Protein AF-A0AAN0YT08-F1 (afdb_monomer_lite)

Secondary structure (DSSP, 8-state):
--HHHHHHHHHHHHHHHHHHHHHHHHHT-PPPTTSTTTSTTSTT---HHHHHHHHHHHHHHHHHHHTSTTTSHHHHHHHHHHHHHHHHHHHHHHHHHHHHHHHHHHH-HHHHHHHHHHHHHHHHHHHHHHHHHHHHHHHHHHHHHHHHHHHHHHHHHHHHHHHHHHHHHHHH-HHHHHHHHHHHHHHHHHHHHHHHHHHHHHHHHHHHHHHHTT-

Radius of gyration: 42.5 Å; chains: 1; bounding box: 101×53×95 Å

Sequence (215 aa):
MDSRDHINQSLYEILEEILEKAKRSRKLNPPSPEKSELEETKSNEKSLKTLLKAKENLNDLKQKLMENPKKNKKELERLQRIESKLEVSIRKAERREIARALTSLKKDPKRTVFRLVEAKDRLMILKTKLQENPRRYKAELQRMEKLEQRLNQKIENARLKTLRKAITYIEKNPKRYKEELQRFSELEARLKQELEEKRTQEKAKTKEKDLELIR

pLDDT: mean 78.29, std 14.08, range [35.69, 92.69]

Organism: Parageobacillus thermoglucosidasius (NCBI:txid1426)

Foldseek 3Di:
DDPVVVVVVVVVVVVVVVVVVVVVVCVVDPDDDDPPPPCPVPPPQDALVVLVVVLVVLVVVLVVCVVPCPVCVVVNVVSVVVNVVSVVSNVVNVVVVVVVLVVVCVVPVPVSVVVVVVVVVVVVVVVVVVVVVVVVVVVVVVVVVVVVVVVVVVVVVVVVVVVVVVVVVCVVPVPVVVVVVVVVVVVVVVVVVVVVVVVVVVVVVVVVVVVVVVD

Structure (mmCIF, N/CA/C/O backbone):
data_AF-A0AAN0YT08-F1
#
_entry.id   AF-A0AAN0YT08-F1
#
loop_
_atom_site.group_PDB
_atom_site.id
_atom_site.type_symbol
_atom_site.label_atom_id
_atom_site.label_alt_id
_atom_site.label_comp_id
_atom_site.label_asym_id
_atom_site.label_entity_id
_atom_site.label_seq_id
_atom_site.pdbx_PDB_ins_code
_atom_site.Cartn_x
_atom_site.Cartn_y
_atom_site.Cartn_z
_atom_site.occupancy
_atom_site.B_iso_or_equiv
_atom_site.auth_seq_id
_atom_site.auth_comp_id
_atom_site.auth_asym_id
_atom_site.auth_atom_id
_atom_site.pdbx_PDB_model_num
ATOM 1 N N . MET A 1 1 ? 10.068 39.317 11.488 1.00 49.97 1 MET A N 1
ATOM 2 C CA . MET A 1 1 ? 8.968 38.695 12.250 1.00 49.97 1 MET A CA 1
ATOM 3 C C . MET A 1 1 ? 9.250 37.213 12.310 1.00 49.97 1 MET A C 1
ATOM 5 O O . MET A 1 1 ? 9.415 36.608 11.257 1.00 49.97 1 MET A O 1
ATOM 9 N N . ASP A 1 2 ? 9.409 36.675 13.515 1.00 51.72 2 ASP A N 1
ATOM 10 C CA . ASP A 1 2 ? 9.922 35.323 13.727 1.00 51.72 2 ASP A CA 1
ATOM 11 C C . ASP A 1 2 ? 8.821 34.270 13.542 1.00 51.72 2 ASP A C 1
ATOM 13 O O . ASP A 1 2 ? 7.646 34.497 13.840 1.00 51.72 2 ASP A O 1
ATOM 17 N N . SER A 1 3 ? 9.197 33.066 13.103 1.00 54.59 3 SER A N 1
ATOM 18 C CA . SER A 1 3 ? 8.277 31.926 12.944 1.00 54.59 3 SER A CA 1
ATOM 19 C C . SER A 1 3 ? 7.571 31.532 14.251 1.00 54.59 3 SER A C 1
ATOM 21 O O . SER A 1 3 ? 6.524 30.891 14.222 1.00 54.59 3 SER A O 1
ATOM 23 N N . ARG A 1 4 ? 8.120 31.931 15.408 1.00 53.62 4 ARG A N 1
ATOM 24 C CA . ARG A 1 4 ? 7.481 31.782 16.726 1.00 53.62 4 ARG A CA 1
ATOM 25 C C . ARG A 1 4 ? 6.249 32.669 16.887 1.00 53.62 4 ARG A C 1
ATOM 27 O O . ARG A 1 4 ? 5.266 32.210 17.462 1.00 53.62 4 ARG A O 1
ATOM 34 N N . ASP A 1 5 ? 6.276 33.883 16.347 1.00 59.22 5 ASP A N 1
ATOM 35 C CA . ASP A 1 5 ? 5.152 34.818 16.446 1.00 59.22 5 ASP A CA 1
ATOM 36 C C . ASP A 1 5 ? 3.975 34.333 15.599 1.00 59.22 5 ASP A C 1
ATOM 38 O O . ASP A 1 5 ? 2.840 34.346 16.062 1.00 59.22 5 ASP A O 1
ATOM 42 N N . HIS A 1 6 ? 4.255 33.754 14.427 1.00 63.03 6 HIS A N 1
ATOM 43 C CA . HIS A 1 6 ? 3.238 33.156 13.555 1.00 63.03 6 HIS A CA 1
ATOM 44 C C . HIS A 1 6 ? 2.563 31.932 14.193 1.00 63.03 6 HIS A C 1
ATOM 46 O O . HIS A 1 6 ? 1.349 31.760 14.085 1.00 63.03 6 HIS A O 1
ATOM 52 N N . ILE A 1 7 ? 3.329 31.088 14.896 1.00 61.22 7 ILE A N 1
ATOM 53 C CA . ILE A 1 7 ? 2.781 29.931 15.622 1.00 61.22 7 ILE A CA 1
ATOM 54 C C . ILE A 1 7 ? 1.904 30.397 16.786 1.00 61.22 7 ILE A C 1
ATOM 56 O O . ILE A 1 7 ? 0.817 29.860 16.989 1.00 61.22 7 ILE A O 1
ATOM 60 N N . ASN A 1 8 ? 2.344 31.409 17.533 1.00 67.56 8 ASN A N 1
ATOM 61 C CA . ASN A 1 8 ? 1.562 31.954 18.637 1.00 67.56 8 ASN A CA 1
ATOM 62 C C . ASN A 1 8 ? 0.265 32.601 18.137 1.00 67.56 8 ASN A C 1
ATOM 64 O O . ASN A 1 8 ? -0.792 32.364 18.713 1.00 67.56 8 ASN A O 1
ATOM 68 N N . GLN A 1 9 ? 0.323 33.347 17.036 1.00 72.69 9 GLN A N 1
ATOM 69 C CA . GLN A 1 9 ? -0.835 34.012 16.442 1.00 72.69 9 GLN A CA 1
ATOM 70 C C . GLN A 1 9 ? -1.860 33.002 15.906 1.00 72.69 9 GLN A C 1
ATOM 72 O O . GLN A 1 9 ? -3.042 33.103 16.224 1.00 72.69 9 GLN A O 1
ATOM 77 N N . SER A 1 10 ? -1.398 31.936 15.244 1.00 68.12 10 SER A N 1
ATOM 78 C CA . SER A 1 10 ? -2.261 30.832 14.808 1.00 68.12 10 SER A CA 1
ATOM 79 C C . SER A 1 10 ? -2.920 30.091 15.984 1.00 68.12 10 SER A C 1
ATOM 81 O O . SER A 1 10 ? -4.081 29.693 15.902 1.00 68.12 10 SER A O 1
ATOM 83 N N . LEU A 1 11 ? -2.223 29.941 17.117 1.00 63.34 11 LEU A N 1
ATOM 84 C CA . LEU A 1 11 ? -2.807 29.351 18.327 1.00 63.34 11 LEU A CA 1
ATOM 85 C C . LEU A 1 11 ? -3.893 30.239 18.949 1.00 63.34 11 LEU A C 1
ATOM 87 O O . LEU A 1 11 ? -4.894 29.707 19.434 1.00 63.34 11 LEU A O 1
ATOM 91 N N . TYR A 1 12 ? -3.722 31.564 18.926 1.00 77.25 12 TYR A N 1
ATOM 92 C CA . TYR A 1 12 ? -4.735 32.499 19.420 1.00 77.25 12 TYR A CA 1
ATOM 93 C C . TYR A 1 12 ? -5.996 32.496 18.551 1.00 77.25 12 TYR A C 1
ATOM 95 O O . TYR A 1 12 ? -7.093 32.387 19.098 1.00 77.25 12 TYR A O 1
ATOM 103 N N . GLU A 1 13 ? -5.851 32.499 17.225 1.00 76.06 13 GLU A N 1
ATOM 104 C CA . GLU A 1 13 ? -6.980 32.423 16.285 1.00 76.06 13 GLU A CA 1
ATOM 105 C C . GLU A 1 13 ? -7.802 31.136 16.480 1.00 76.06 13 GLU A C 1
ATOM 107 O O . GLU A 1 13 ? -9.033 31.167 16.538 1.00 76.06 13 GLU A O 1
ATOM 112 N N . ILE A 1 14 ? -7.128 29.998 16.683 1.00 72.31 14 ILE A N 1
ATOM 113 C CA . ILE A 1 14 ? -7.787 28.712 16.957 1.00 72.31 14 ILE A CA 1
ATOM 114 C C . ILE A 1 14 ? -8.543 28.747 18.295 1.00 72.31 14 ILE A C 1
ATOM 116 O O . ILE A 1 14 ? -9.645 28.201 18.404 1.00 72.31 14 ILE A O 1
ATOM 120 N N . LEU A 1 15 ? -7.974 29.371 19.331 1.00 71.88 15 LEU A N 1
ATOM 121 C CA . LEU A 1 15 ? -8.622 29.491 20.640 1.00 71.88 15 LEU A CA 1
ATOM 122 C C . LEU A 1 15 ? -9.862 30.390 20.584 1.00 71.88 15 LEU A C 1
ATOM 124 O O . LEU A 1 15 ? -10.884 30.039 21.180 1.00 71.88 15 LEU A O 1
ATOM 128 N N . GLU A 1 16 ? -9.806 31.500 19.850 1.00 78.31 16 GLU A N 1
ATOM 129 C CA . GLU A 1 16 ? -10.958 32.380 19.640 1.00 78.31 16 GLU A CA 1
ATOM 130 C C . GLU A 1 16 ? -12.084 31.680 18.876 1.00 78.31 16 GLU A C 1
ATOM 132 O O . GLU A 1 16 ? -13.235 31.725 19.316 1.00 78.31 16 GLU A O 1
ATOM 137 N N . GLU A 1 17 ? -11.769 30.942 17.808 1.00 76.00 17 GLU A N 1
ATOM 138 C CA . GLU A 1 17 ? -12.775 30.210 17.031 1.00 76.00 17 GLU A CA 1
ATOM 139 C C . GLU A 1 17 ? -13.476 29.126 17.875 1.00 76.00 17 GLU A C 1
ATOM 141 O O . GLU A 1 17 ? -14.695 28.925 17.790 1.00 76.00 17 GLU A O 1
ATOM 146 N N . ILE A 1 18 ? -12.723 28.442 18.744 1.00 70.88 18 ILE A N 1
ATOM 147 C CA . ILE A 1 18 ? -13.264 27.449 19.684 1.00 70.88 18 ILE A CA 1
ATOM 148 C C . ILE A 1 18 ? -14.175 28.120 20.723 1.00 70.88 18 ILE A C 1
ATOM 150 O O . ILE A 1 18 ? -15.259 27.604 21.021 1.00 70.88 18 ILE A O 1
ATOM 154 N N . LEU A 1 19 ? -13.768 29.272 21.261 1.00 71.31 19 LEU A N 1
ATOM 155 C CA . LEU A 1 19 ? -14.547 30.019 22.250 1.00 71.31 19 LEU A CA 1
ATOM 156 C C . LEU A 1 19 ? -15.829 30.608 21.649 1.00 71.31 19 LEU A C 1
ATOM 158 O O . LEU A 1 19 ? -16.883 30.551 22.288 1.00 71.31 19 LEU A O 1
ATOM 162 N N . GLU A 1 20 ? -15.788 31.120 20.419 1.00 73.00 20 GLU A N 1
ATOM 163 C CA . GLU A 1 20 ? -16.979 31.595 19.712 1.00 73.00 20 GLU A CA 1
ATOM 164 C C . GLU A 1 20 ? -17.971 30.465 19.430 1.00 73.00 20 GLU A C 1
ATOM 166 O O . GLU A 1 20 ? -19.169 30.616 19.693 1.00 73.00 20 GLU A O 1
ATOM 171 N N . LYS A 1 21 ? -17.491 29.306 18.957 1.00 73.50 21 LYS A N 1
ATOM 172 C CA . LYS A 1 21 ? -18.340 28.123 18.733 1.00 73.50 21 LYS A CA 1
ATOM 173 C C . LYS A 1 21 ? -19.013 27.655 20.026 1.00 73.50 21 LYS A C 1
ATOM 175 O O . LYS A 1 21 ? -20.193 27.302 20.002 1.00 73.50 21 LYS A O 1
ATOM 180 N N . ALA A 1 22 ? -18.313 27.725 21.159 1.00 62.41 22 ALA A N 1
ATOM 181 C CA . ALA A 1 22 ? -18.865 27.399 22.475 1.00 62.41 22 ALA A CA 1
ATOM 182 C C . ALA A 1 22 ? -19.899 28.428 22.980 1.00 62.41 22 ALA A C 1
ATOM 184 O O . ALA A 1 22 ? -20.855 28.065 23.665 1.00 62.41 22 ALA A O 1
ATOM 185 N N . LYS A 1 23 ? -19.744 29.714 22.641 1.00 69.12 23 LYS A N 1
ATOM 186 C CA . LYS A 1 23 ? -20.731 30.757 22.976 1.00 69.12 23 LYS A CA 1
ATOM 187 C C . LYS A 1 23 ? -21.991 30.650 22.112 1.00 69.12 23 LYS A C 1
ATOM 189 O O . LYS A 1 23 ? -23.096 30.809 22.631 1.00 69.12 23 LYS A O 1
ATOM 194 N N . ARG A 1 24 ? -21.846 30.345 20.815 1.00 63.25 24 ARG A N 1
ATOM 195 C CA . ARG A 1 24 ? -22.978 30.155 19.886 1.00 63.25 24 ARG A CA 1
ATOM 196 C C . ARG A 1 24 ? -23.832 28.941 20.262 1.00 63.25 24 ARG A C 1
ATOM 198 O O . ARG A 1 24 ? -25.053 29.030 20.184 1.00 63.25 24 ARG A O 1
ATOM 205 N N . SER A 1 25 ? -23.225 27.855 20.749 1.00 58.09 25 SER A N 1
ATOM 206 C CA . SER A 1 25 ? -23.973 26.670 21.197 1.00 58.09 25 SER A CA 1
ATOM 207 C C . SER A 1 25 ? -24.785 26.906 22.478 1.00 58.09 25 SER A C 1
ATOM 209 O O . SER A 1 25 ? -25.879 26.364 22.601 1.00 58.09 25 SER A O 1
ATOM 211 N N . ARG A 1 26 ? -24.314 27.762 23.399 1.00 54.34 26 ARG A N 1
ATOM 212 C CA . ARG A 1 26 ? -25.057 28.124 24.625 1.00 54.34 26 ARG A CA 1
ATOM 213 C C . ARG A 1 26 ? -26.258 29.036 24.378 1.00 54.34 26 ARG A C 1
ATOM 215 O O . ARG A 1 26 ? -27.228 28.952 25.118 1.00 54.34 26 ARG A O 1
ATOM 222 N N . LYS A 1 27 ? -26.223 29.896 23.353 1.00 57.12 27 LYS A N 1
ATOM 223 C CA . LYS A 1 27 ? -27.352 30.795 23.038 1.00 57.12 27 LYS A CA 1
ATOM 224 C C . LYS A 1 27 ? -28.564 30.071 22.439 1.00 57.12 27 LYS A C 1
ATOM 226 O O . LYS A 1 27 ? -29.662 30.605 22.505 1.00 57.12 27 LYS A O 1
ATOM 231 N N . LEU A 1 28 ? -28.374 28.877 21.871 1.00 55.72 28 LEU A N 1
ATOM 232 C CA . LEU A 1 28 ? -29.433 28.109 21.203 1.00 55.72 28 LEU A CA 1
ATOM 233 C C . LEU A 1 28 ? -30.238 27.197 22.146 1.00 55.72 28 LEU A C 1
ATOM 235 O O . LEU A 1 28 ? -31.264 26.684 21.722 1.00 55.72 28 LEU A O 1
ATOM 239 N N . ASN A 1 29 ? -29.809 27.005 23.400 1.00 49.78 29 ASN A N 1
ATOM 240 C CA . ASN A 1 29 ? -30.535 26.216 24.403 1.00 49.78 29 ASN A CA 1
ATOM 241 C C . ASN A 1 29 ? -30.269 26.766 25.817 1.00 49.78 29 ASN A C 1
ATOM 243 O O . ASN A 1 29 ? -29.257 26.402 26.425 1.00 49.78 29 ASN A O 1
ATOM 247 N N . PRO A 1 30 ? -31.139 27.631 26.367 1.00 47.91 30 PRO A N 1
ATOM 248 C CA . PRO A 1 30 ? -31.047 27.999 27.773 1.00 47.91 30 PRO A CA 1
ATOM 249 C C . PRO A 1 30 ? -31.473 26.802 28.652 1.00 47.91 30 PRO A C 1
ATOM 251 O O . PRO A 1 30 ? -32.485 26.161 28.360 1.00 47.91 30 PRO A O 1
ATOM 254 N N . PRO A 1 31 ? -30.715 26.454 29.707 1.00 45.56 31 PRO A N 1
ATOM 255 C CA . PRO A 1 31 ? -31.034 25.314 30.563 1.00 45.56 31 PRO A CA 1
ATOM 256 C C . PRO A 1 31 ? -32.178 25.640 31.538 1.00 45.56 31 PRO A C 1
ATOM 258 O O . PRO A 1 31 ? -32.200 26.707 32.149 1.00 45.56 31 PRO A O 1
ATOM 261 N N . SER A 1 32 ? -33.121 24.704 31.697 1.00 41.12 32 SER A N 1
ATOM 262 C CA . SER A 1 32 ? -34.180 24.772 32.712 1.00 41.12 32 SER A CA 1
ATOM 263 C C . SER A 1 32 ? -33.640 24.429 34.112 1.00 41.12 32 SER A C 1
ATOM 265 O O . SER A 1 32 ? -32.759 23.570 34.203 1.00 41.12 32 SER A O 1
ATOM 267 N N . PRO A 1 33 ? -34.192 24.987 35.207 1.00 45.88 33 PRO A N 1
ATOM 268 C CA . PRO A 1 33 ? -33.490 25.050 36.496 1.00 45.88 33 PRO A CA 1
ATOM 269 C C . PRO A 1 33 ? -33.435 23.750 37.320 1.00 45.88 33 PRO A C 1
ATOM 271 O O . PRO A 1 33 ? -32.729 23.715 38.317 1.00 45.88 33 PRO A O 1
ATOM 274 N N . GLU A 1 34 ? -34.136 22.676 36.946 1.00 42.66 34 GLU A N 1
ATOM 275 C CA . GLU A 1 34 ? -34.379 21.546 37.872 1.00 42.66 34 GLU A CA 1
ATOM 276 C C . GLU A 1 34 ? -33.562 20.263 37.609 1.00 42.66 34 GLU A C 1
ATOM 278 O O . GLU A 1 34 ? -33.868 19.204 38.152 1.00 42.66 34 GLU A O 1
ATOM 283 N N . LYS A 1 35 ? -32.499 20.308 36.793 1.00 42.25 35 LYS A N 1
ATOM 284 C CA . LYS A 1 35 ? -31.638 19.127 36.524 1.00 42.25 35 LYS A CA 1
ATOM 285 C C . LYS A 1 35 ? -30.135 19.378 36.696 1.00 42.25 35 LYS A C 1
ATOM 287 O O . LYS A 1 35 ? -29.317 18.676 36.103 1.00 42.25 35 LYS A O 1
ATOM 292 N N . SER A 1 36 ? -29.753 20.380 37.479 1.00 43.59 36 SER A N 1
ATOM 293 C CA . SER A 1 36 ? -28.390 20.927 37.490 1.00 43.59 36 SER A CA 1
ATOM 294 C C . SER A 1 36 ? -27.331 20.102 38.232 1.00 43.59 36 SER A C 1
ATOM 296 O O . SER A 1 36 ? -26.162 20.242 37.902 1.00 43.59 36 SER A O 1
ATOM 298 N N . GLU A 1 37 ? -27.656 19.193 39.156 1.00 41.78 37 GLU A N 1
ATOM 299 C CA . GLU A 1 37 ? -26.588 18.615 40.005 1.00 41.78 37 GLU A CA 1
ATOM 300 C C . GLU A 1 37 ? -26.028 17.248 39.561 1.00 41.78 37 GLU A C 1
ATOM 302 O O . GLU A 1 37 ? -24.937 16.864 39.980 1.00 41.78 37 GLU A O 1
ATOM 307 N N . LEU A 1 38 ? -26.694 16.511 38.660 1.00 41.53 38 LEU A N 1
ATOM 308 C CA . LEU A 1 38 ? -26.260 15.152 38.263 1.00 41.53 38 LEU A CA 1
ATOM 309 C C . LEU A 1 38 ? -25.754 15.017 36.815 1.00 41.53 38 LEU A C 1
ATOM 311 O O . LEU A 1 38 ? -25.204 13.970 36.456 1.00 41.53 38 LEU A O 1
ATOM 315 N N . GLU A 1 39 ? -25.893 16.046 35.975 1.00 40.41 39 GLU A N 1
ATOM 316 C CA . GLU A 1 39 ? -25.459 15.990 34.567 1.00 40.41 39 GLU A CA 1
ATOM 317 C C . GLU A 1 39 ? -24.207 16.816 34.241 1.00 40.41 39 GLU A C 1
ATOM 319 O O . GLU A 1 39 ? -23.557 16.546 33.226 1.00 40.41 39 GLU A O 1
ATOM 324 N N . GLU A 1 40 ? -23.776 17.730 35.115 1.00 35.69 40 GLU A N 1
ATOM 325 C CA . GLU A 1 40 ? -22.619 18.600 34.844 1.00 35.69 40 GLU A CA 1
ATOM 326 C C . GLU A 1 40 ? -21.275 17.854 34.748 1.00 35.69 40 GLU A C 1
ATOM 328 O O . GLU A 1 40 ? -20.340 18.335 34.108 1.00 35.69 40 GLU A O 1
ATOM 333 N N . THR A 1 41 ? -21.169 16.627 35.269 1.00 40.78 41 THR A N 1
ATOM 334 C CA . THR A 1 41 ? -19.930 15.828 35.184 1.00 40.78 41 THR A CA 1
ATOM 335 C C . THR A 1 41 ? -19.772 15.026 33.886 1.00 40.78 41 THR A C 1
ATOM 337 O O . THR A 1 41 ? -18.682 14.524 33.611 1.00 40.78 41 THR A O 1
ATOM 340 N N . LYS A 1 42 ? -20.812 14.915 33.044 1.00 46.78 42 LYS A N 1
ATOM 341 C CA . LYS A 1 42 ? -20.772 14.089 31.815 1.00 46.78 42 LYS A CA 1
ATOM 342 C C . LYS A 1 42 ? -20.288 14.832 30.564 1.00 46.78 42 LYS A C 1
ATOM 344 O O . LYS A 1 42 ? -19.972 14.183 29.567 1.00 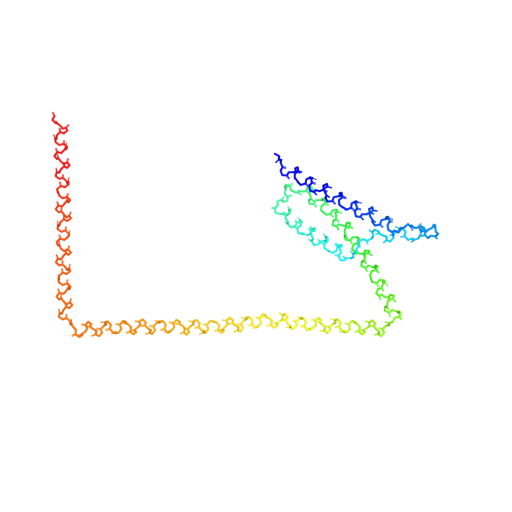46.78 42 LYS A O 1
ATOM 349 N N . SER A 1 43 ? -20.223 16.163 30.582 1.00 44.97 43 SER A N 1
ATOM 350 C CA . SER A 1 43 ? -20.022 16.970 29.366 1.00 44.97 43 SER A CA 1
ATOM 351 C C . SER A 1 43 ? -18.556 17.148 28.935 1.00 44.97 43 SER A C 1
ATOM 353 O O . SER A 1 43 ? -18.304 17.454 27.772 1.00 44.97 43 SER A O 1
ATOM 355 N N . ASN A 1 44 ? -17.582 16.892 29.818 1.00 54.50 44 ASN A N 1
ATOM 356 C CA . ASN A 1 44 ? -16.151 17.105 29.535 1.00 54.50 44 ASN A CA 1
ATOM 357 C C . ASN A 1 44 ? -15.343 15.820 29.281 1.00 54.50 44 ASN A C 1
ATOM 359 O O . ASN A 1 44 ? -14.119 15.861 29.119 1.00 54.50 44 ASN A O 1
ATOM 363 N N . GLU A 1 45 ? -15.989 14.657 29.232 1.00 64.81 45 GLU A N 1
ATOM 364 C CA . GLU A 1 45 ? -15.277 13.397 29.048 1.00 64.81 45 GLU A CA 1
ATOM 365 C C . GLU A 1 45 ? -15.021 13.121 27.556 1.00 64.81 45 GLU A C 1
ATOM 367 O O . GLU A 1 45 ? -15.915 12.725 26.809 1.00 64.81 45 GLU A O 1
ATOM 372 N N . LYS A 1 46 ? -13.768 13.304 27.115 1.00 76.31 46 LYS A N 1
ATOM 373 C CA . LYS A 1 46 ? -13.323 12.983 25.747 1.00 76.31 46 LYS A CA 1
ATOM 374 C C . LYS A 1 46 ? -13.679 11.530 25.372 1.00 76.31 46 LYS A C 1
ATOM 376 O O . LYS A 1 46 ? -13.514 10.614 26.179 1.00 76.31 46 LYS A O 1
ATOM 381 N N . SER A 1 47 ? -14.149 11.331 24.137 1.00 86.06 47 SER A N 1
ATOM 382 C CA . SER A 1 47 ? -14.435 10.008 23.556 1.00 86.06 47 SER A CA 1
ATOM 383 C C . SER A 1 47 ? -13.190 9.110 23.544 1.00 86.06 47 SER A C 1
ATOM 385 O O . SER A 1 47 ? -12.077 9.599 23.345 1.00 86.06 47 SER A O 1
ATOM 387 N N . LEU A 1 48 ? -13.362 7.787 23.675 1.00 87.12 48 LEU A N 1
ATOM 388 C CA . LEU A 1 48 ? -12.251 6.837 23.553 1.00 87.12 48 LEU A CA 1
ATOM 389 C C . LEU A 1 48 ? -11.502 7.016 22.224 1.00 87.12 48 LEU A C 1
ATOM 391 O O . LEU A 1 48 ? -10.275 7.039 22.206 1.00 87.12 48 LEU A O 1
ATOM 395 N N . LYS A 1 49 ? -12.227 7.266 21.125 1.00 87.62 49 LYS A N 1
ATOM 396 C CA . LYS A 1 49 ? -11.635 7.516 19.803 1.00 87.62 49 LYS A CA 1
ATOM 397 C C . LYS A 1 49 ? -10.695 8.725 19.798 1.00 87.62 49 LYS A C 1
ATOM 399 O O . LYS A 1 49 ? -9.635 8.675 19.180 1.00 87.62 49 LYS A O 1
ATOM 404 N N . THR A 1 50 ? -11.063 9.816 20.473 1.00 88.75 50 THR A N 1
ATOM 405 C CA . THR A 1 50 ? -10.218 11.020 20.517 1.00 88.75 50 THR A CA 1
ATOM 406 C C . THR A 1 50 ? -9.019 10.840 21.441 1.00 88.75 50 THR A C 1
ATOM 408 O O . THR A 1 50 ? -7.946 11.358 21.139 1.00 88.75 50 THR A O 1
ATOM 411 N N . LEU A 1 51 ? -9.163 10.068 22.522 1.00 91.00 51 LEU A N 1
ATOM 412 C CA . LEU A 1 51 ? -8.057 9.715 23.413 1.00 91.00 51 LEU A CA 1
ATOM 413 C C . LEU A 1 51 ? -7.045 8.772 22.742 1.00 91.00 51 LEU A C 1
ATOM 415 O O . LEU A 1 51 ? -5.844 8.984 22.885 1.00 91.00 51 LEU A O 1
ATOM 419 N N . LEU A 1 52 ? -7.508 7.784 21.968 1.00 90.25 52 LEU A N 1
ATOM 420 C CA . LEU A 1 52 ? -6.639 6.893 21.191 1.00 90.25 52 LEU A CA 1
ATOM 421 C C . LEU A 1 52 ? -5.862 7.663 20.119 1.00 90.25 52 LEU A C 1
ATOM 423 O O . LEU A 1 52 ? -4.645 7.535 20.045 1.00 90.25 52 LEU A O 1
ATOM 427 N N . LYS A 1 53 ? -6.527 8.563 19.383 1.00 92.00 53 LYS A N 1
ATOM 428 C CA . LYS A 1 53 ? -5.846 9.446 18.423 1.00 92.00 53 LYS A CA 1
ATOM 429 C C . LYS A 1 53 ? -4.815 10.358 19.099 1.00 92.00 53 LYS A C 1
ATOM 431 O O . LYS A 1 53 ? -3.734 10.588 18.572 1.00 92.00 53 LYS A O 1
ATOM 436 N N . ALA A 1 54 ? -5.123 10.877 20.290 1.00 90.19 54 ALA A N 1
ATOM 437 C CA . ALA A 1 54 ? -4.157 11.656 21.062 1.00 90.19 54 ALA A CA 1
ATOM 438 C C . ALA A 1 54 ? -2.941 10.813 21.491 1.00 90.19 54 ALA A C 1
ATOM 440 O O . ALA A 1 54 ? -1.836 11.348 21.559 1.00 90.19 54 ALA A O 1
ATOM 441 N N . LYS A 1 55 ? -3.126 9.510 21.748 1.00 91.00 55 LYS A N 1
ATOM 442 C CA . LYS A 1 55 ? -2.037 8.578 22.074 1.00 91.00 55 LYS A CA 1
ATOM 443 C C . LYS A 1 55 ? -1.143 8.319 20.864 1.00 91.00 55 LYS A C 1
ATOM 445 O O . LYS A 1 55 ? 0.072 8.328 21.021 1.00 91.00 55 LYS A O 1
ATOM 450 N N . GLU A 1 56 ? -1.727 8.153 19.680 1.00 91.62 56 GLU A N 1
ATOM 451 C CA . GLU A 1 56 ? -0.985 8.040 18.415 1.00 91.62 56 GLU A CA 1
ATOM 452 C C . GLU A 1 56 ? -0.122 9.286 18.176 1.00 91.62 56 GLU A C 1
ATOM 454 O O . GLU A 1 56 ? 1.097 9.176 18.082 1.00 91.62 56 GLU A O 1
ATOM 459 N N . ASN A 1 57 ? -0.721 10.482 18.233 1.00 92.31 57 ASN A N 1
ATOM 460 C CA . ASN A 1 57 ? 0.009 11.742 18.059 1.00 92.31 57 ASN A CA 1
ATOM 461 C C . ASN A 1 57 ? 1.140 11.924 19.090 1.00 92.31 57 ASN A C 1
ATOM 463 O O . ASN A 1 57 ? 2.204 12.458 18.774 1.00 92.31 57 ASN A O 1
ATOM 467 N N . LEU A 1 58 ? 0.911 11.514 20.344 1.00 92.06 58 LEU A N 1
ATOM 468 C CA . LEU A 1 58 ? 1.927 11.574 21.396 1.00 92.06 58 LEU A CA 1
ATOM 469 C C . LEU A 1 58 ? 3.086 10.608 21.114 1.00 92.06 58 LEU A C 1
ATOM 471 O O . LEU A 1 58 ? 4.235 10.946 21.392 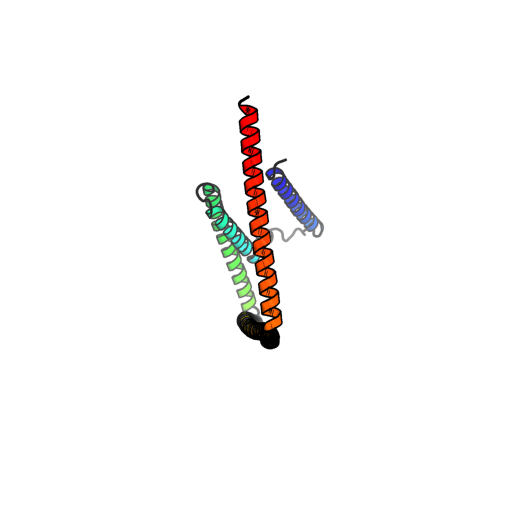1.00 92.06 58 LEU A O 1
ATOM 475 N N . ASN A 1 59 ? 2.800 9.442 20.532 1.00 91.44 59 ASN A N 1
ATOM 476 C CA . ASN A 1 59 ? 3.815 8.476 20.128 1.00 91.44 59 ASN A CA 1
ATOM 477 C C . ASN A 1 59 ? 4.671 9.009 18.968 1.00 91.44 59 ASN A C 1
ATOM 479 O O . ASN A 1 59 ? 5.895 8.913 19.025 1.00 91.44 59 ASN A O 1
ATOM 483 N N . ASP A 1 60 ? 4.057 9.664 17.980 1.00 91.50 60 ASP A N 1
ATOM 484 C CA . ASP A 1 60 ? 4.777 10.307 16.872 1.00 91.50 60 ASP A CA 1
ATOM 485 C C . ASP A 1 60 ? 5.703 11.429 17.371 1.00 91.50 60 ASP A C 1
ATOM 487 O O . ASP A 1 60 ? 6.856 11.545 16.952 1.00 91.50 60 ASP A O 1
ATOM 491 N N . LEU A 1 61 ? 5.224 12.252 18.312 1.00 90.12 61 LEU A N 1
ATOM 492 C CA . LEU A 1 61 ? 6.035 13.290 18.960 1.00 90.12 61 LEU A CA 1
ATOM 493 C C . LEU A 1 61 ? 7.196 12.688 19.756 1.00 90.12 61 LEU A C 1
ATOM 495 O O . LEU A 1 61 ? 8.315 13.194 19.696 1.00 90.12 61 LEU A O 1
ATOM 499 N N . LYS A 1 62 ? 6.949 11.590 20.474 1.00 90.38 62 LYS A N 1
ATOM 500 C CA . LYS A 1 62 ? 7.980 10.865 21.221 1.00 90.38 62 LYS A CA 1
ATOM 501 C C . LYS A 1 62 ? 9.063 10.330 20.285 1.00 90.38 62 LYS A C 1
ATOM 503 O O . LYS A 1 62 ? 10.238 10.510 20.586 1.00 90.38 62 LYS A O 1
ATOM 508 N N . GLN A 1 63 ? 8.692 9.750 19.141 1.00 90.38 63 GLN A N 1
ATOM 509 C CA . GLN A 1 63 ? 9.646 9.277 18.130 1.00 90.38 63 GLN A CA 1
ATOM 510 C C . GLN A 1 63 ? 10.533 10.412 17.602 1.00 90.38 63 GLN A C 1
ATOM 512 O O . GLN A 1 63 ? 11.752 10.269 17.603 1.00 90.38 63 GLN A O 1
ATOM 517 N N . LYS A 1 64 ? 9.949 11.569 17.264 1.00 90.75 64 LYS A N 1
ATOM 518 C CA . LYS A 1 64 ? 10.703 12.751 16.802 1.00 90.75 64 LYS A CA 1
ATOM 519 C C . LYS A 1 64 ? 11.667 13.290 17.860 1.00 90.75 64 LYS A C 1
ATOM 521 O O . LYS A 1 64 ? 12.809 13.622 17.565 1.00 90.75 64 LYS A O 1
ATOM 526 N N . LEU A 1 65 ? 11.236 13.376 19.120 1.00 87.19 65 LEU A N 1
ATOM 527 C CA . LEU A 1 65 ? 12.097 13.892 20.191 1.00 87.19 65 LEU A CA 1
ATOM 528 C C . LEU A 1 65 ? 13.228 12.926 20.570 1.00 87.19 65 LEU A C 1
ATOM 530 O O . LEU A 1 65 ? 14.277 13.382 21.034 1.00 87.19 65 LEU A O 1
ATOM 534 N N . MET A 1 66 ? 13.036 11.623 20.346 1.00 86.81 66 MET A N 1
ATOM 535 C CA . MET A 1 66 ? 14.046 10.581 20.557 1.00 86.81 66 MET A CA 1
ATOM 536 C C . MET A 1 66 ? 15.214 10.644 19.563 1.00 86.81 66 MET A C 1
ATOM 538 O O . MET A 1 66 ? 16.255 10.061 19.850 1.00 86.81 66 MET A O 1
ATOM 542 N N . GLU A 1 67 ? 15.100 11.385 18.456 1.00 89.38 67 GLU A N 1
ATOM 543 C CA . GLU A 1 67 ? 16.215 11.628 17.525 1.00 89.38 67 GLU A CA 1
ATOM 544 C C . GLU A 1 67 ? 17.358 12.419 18.186 1.00 89.38 67 GLU A C 1
ATOM 546 O O . GLU A 1 67 ? 18.526 12.224 17.861 1.00 89.38 67 GLU A O 1
ATOM 551 N N . ASN A 1 68 ? 17.042 13.290 19.156 1.00 85.31 68 ASN A N 1
ATOM 552 C CA . ASN A 1 68 ? 18.016 14.108 19.887 1.00 85.31 68 ASN A CA 1
ATOM 553 C C . ASN A 1 68 ? 17.730 14.129 21.404 1.00 85.31 68 ASN A C 1
ATOM 555 O O . ASN A 1 68 ? 17.373 15.168 21.977 1.00 85.31 68 ASN A O 1
ATOM 559 N N . PRO A 1 69 ? 17.949 13.007 22.112 1.00 81.88 69 PRO A N 1
ATOM 560 C CA . PRO A 1 69 ? 17.463 12.825 23.481 1.00 81.88 69 PRO A CA 1
ATOM 561 C C . PRO A 1 69 ? 18.172 13.729 24.500 1.00 81.88 69 PRO A C 1
ATOM 563 O O . PRO A 1 69 ? 17.573 14.144 25.491 1.00 81.88 69 PRO A O 1
ATOM 566 N N . LYS A 1 70 ? 19.439 14.094 24.249 1.00 82.00 70 LYS A N 1
ATOM 567 C CA . LYS A 1 70 ? 20.215 14.979 25.137 1.00 82.00 70 LYS A CA 1
ATOM 568 C C . LYS A 1 70 ? 19.684 16.417 25.150 1.00 82.00 70 LYS A C 1
ATOM 570 O O . LYS A 1 70 ? 19.677 17.042 26.205 1.00 82.00 70 LYS A O 1
ATOM 575 N N . LYS A 1 71 ? 19.221 16.929 24.002 1.00 85.19 71 LYS A N 1
ATOM 576 C CA . LYS A 1 71 ? 18.644 18.281 23.884 1.00 85.19 71 LYS A CA 1
ATOM 577 C C . LYS A 1 71 ? 17.197 18.320 24.387 1.00 85.19 71 LYS A C 1
ATOM 579 O O . LYS A 1 71 ? 16.806 19.275 25.050 1.00 85.19 71 LYS A O 1
ATOM 584 N N . ASN A 1 72 ? 16.452 17.235 24.180 1.00 87.38 72 ASN A N 1
ATOM 585 C CA . ASN A 1 72 ? 15.008 17.181 24.425 1.00 87.38 72 ASN A CA 1
ATOM 586 C C . ASN A 1 72 ? 14.624 16.516 25.761 1.00 87.38 72 ASN A C 1
ATOM 588 O O . ASN A 1 72 ? 13.462 16.176 25.976 1.00 87.38 72 ASN A O 1
ATOM 592 N N . LYS A 1 73 ? 15.568 16.333 26.698 1.00 90.19 73 LYS A N 1
ATOM 593 C CA . LYS A 1 73 ? 15.345 15.615 27.971 1.00 90.19 73 LYS A CA 1
ATOM 594 C C . LYS A 1 73 ? 14.122 16.121 28.754 1.00 90.19 73 LYS A C 1
ATOM 596 O O . LYS A 1 73 ? 13.282 15.327 29.170 1.00 90.19 73 LYS A O 1
ATOM 601 N N . LYS A 1 74 ? 13.984 17.444 28.912 1.00 89.50 74 LYS A N 1
ATOM 602 C CA . LYS A 1 74 ? 12.849 18.060 29.633 1.00 89.50 74 LYS A CA 1
ATOM 603 C C . LYS A 1 74 ? 11.508 17.825 28.929 1.00 89.50 74 LYS A C 1
ATOM 605 O O . LYS A 1 74 ? 10.475 17.725 29.585 1.00 89.50 74 LYS A O 1
ATOM 610 N N . GLU A 1 75 ? 11.510 17.765 27.602 1.00 87.19 75 GLU A N 1
ATOM 611 C CA . GLU A 1 75 ? 10.308 17.544 26.795 1.00 87.19 75 GLU A CA 1
ATOM 612 C C . GLU A 1 75 ? 9.891 16.073 26.829 1.00 87.19 75 GLU A C 1
ATOM 614 O O . GLU A 1 75 ? 8.709 15.787 26.997 1.00 87.19 75 GLU A O 1
ATOM 619 N N . LEU A 1 76 ? 10.854 15.146 26.804 1.00 89.38 76 LEU A N 1
ATOM 620 C CA . LEU A 1 76 ? 10.619 13.712 26.996 1.00 89.38 76 LEU A CA 1
ATOM 621 C C . LEU A 1 76 ? 10.031 13.408 28.385 1.00 89.38 76 LEU A C 1
ATOM 623 O O . LEU A 1 76 ? 9.048 12.674 28.487 1.00 89.38 76 LEU A O 1
ATOM 627 N N . GLU A 1 77 ? 10.551 14.030 29.449 1.00 90.12 77 GLU A N 1
ATOM 628 C CA . GLU A 1 77 ? 9.985 13.903 30.803 1.00 90.12 77 GLU A CA 1
ATOM 629 C C . GLU A 1 77 ? 8.548 14.451 30.886 1.00 90.12 77 GLU A C 1
ATOM 631 O O . GLU A 1 77 ? 7.678 13.861 31.533 1.00 90.12 77 GLU A O 1
ATOM 636 N N . ARG A 1 78 ? 8.263 15.574 30.209 1.00 90.81 78 ARG A N 1
ATOM 637 C CA . ARG A 1 78 ? 6.900 16.126 30.112 1.00 90.81 78 ARG A CA 1
ATOM 638 C C . ARG A 1 78 ? 5.973 15.196 29.333 1.00 90.81 78 ARG A C 1
ATOM 640 O O . ARG A 1 78 ? 4.856 14.961 29.794 1.00 90.81 78 ARG A O 1
ATOM 647 N N . LEU A 1 79 ? 6.427 14.641 28.208 1.00 90.06 79 LEU A N 1
ATOM 648 C CA . LEU A 1 79 ? 5.660 13.673 27.424 1.00 90.06 79 LEU A CA 1
ATOM 649 C C . LEU A 1 79 ? 5.310 12.440 28.251 1.00 90.06 79 LEU A C 1
ATOM 651 O O . LEU A 1 79 ? 4.154 12.037 28.239 1.00 90.06 79 LEU A O 1
ATOM 655 N N . GLN A 1 80 ? 6.243 11.905 29.038 1.00 89.94 80 GLN A N 1
ATOM 656 C CA . GLN A 1 80 ? 5.982 10.745 29.894 1.00 89.94 80 GLN A CA 1
ATOM 657 C C . GLN A 1 80 ? 4.892 11.025 30.948 1.00 89.94 80 GLN A C 1
ATOM 659 O O . GLN A 1 80 ? 4.043 10.175 31.223 1.00 89.94 80 GLN A O 1
ATOM 664 N N . ARG A 1 81 ? 4.855 12.239 31.516 1.00 91.44 81 ARG A N 1
ATOM 665 C CA . ARG A 1 81 ? 3.783 12.658 32.444 1.00 91.44 81 ARG A CA 1
ATOM 666 C C . ARG A 1 81 ? 2.430 12.825 31.750 1.00 91.44 81 ARG A C 1
ATOM 668 O O . ARG A 1 81 ? 1.391 12.609 32.370 1.00 91.44 81 ARG A O 1
ATOM 675 N N . ILE A 1 82 ? 2.424 13.264 30.493 1.00 90.88 82 ILE A N 1
ATOM 676 C CA . ILE A 1 82 ? 1.196 13.384 29.696 1.00 90.88 82 ILE A CA 1
ATOM 677 C C . ILE A 1 82 ? 0.708 11.992 29.279 1.00 90.88 82 ILE A C 1
ATOM 679 O O . ILE A 1 82 ? -0.487 11.726 29.375 1.00 90.88 82 ILE A O 1
ATOM 683 N N . GLU A 1 83 ? 1.621 11.098 28.897 1.00 90.88 83 GLU A N 1
ATOM 684 C CA . GLU A 1 83 ? 1.358 9.702 28.539 1.00 90.88 83 GLU A CA 1
ATOM 685 C C . GLU A 1 83 ? 0.653 8.972 29.688 1.00 90.88 83 GLU A C 1
ATOM 687 O O . GLU A 1 83 ? -0.428 8.423 29.486 1.00 90.88 83 GLU A O 1
ATOM 692 N N . SER A 1 84 ? 1.163 9.072 30.921 1.00 90.75 84 SER A N 1
ATOM 693 C CA . SER A 1 84 ? 0.531 8.428 32.083 1.00 90.75 84 SER A CA 1
ATOM 694 C C . SER A 1 84 ? -0.880 8.958 32.378 1.00 90.75 84 SER A C 1
ATOM 696 O O . SER A 1 84 ? -1.803 8.179 32.628 1.00 90.75 84 SER A O 1
ATOM 698 N N . LYS A 1 85 ? -1.102 10.278 32.288 1.00 92.00 85 LYS A N 1
ATOM 699 C CA . LYS A 1 85 ? -2.441 10.884 32.441 1.00 92.00 85 LYS A CA 1
ATOM 700 C C . LYS A 1 85 ? -3.398 10.461 31.325 1.00 92.00 85 LYS A C 1
ATOM 702 O O . LYS A 1 85 ? -4.589 10.230 31.573 1.00 92.00 85 LYS A O 1
ATOM 707 N N . LEU A 1 86 ? -2.890 10.368 30.099 1.00 91.12 86 LEU A N 1
ATOM 708 C CA . LEU A 1 86 ? -3.656 9.947 28.937 1.00 91.12 86 LEU A CA 1
ATOM 709 C C . LEU A 1 86 ? -4.067 8.477 29.059 1.00 91.12 86 LEU A C 1
ATOM 711 O O . LEU A 1 86 ? -5.231 8.162 28.834 1.00 91.12 86 LEU A O 1
ATOM 715 N N . GLU A 1 87 ? -3.171 7.598 29.504 1.00 91.31 87 GLU A N 1
ATOM 716 C CA . GLU A 1 87 ? -3.477 6.185 29.742 1.00 91.31 87 GLU A CA 1
ATOM 717 C C . GLU A 1 87 ? -4.556 5.984 30.804 1.00 91.31 87 GLU A C 1
ATOM 719 O O . GLU A 1 87 ? -5.479 5.195 30.602 1.00 91.31 87 GLU A O 1
ATOM 724 N N . VAL A 1 88 ? -4.497 6.723 31.915 1.00 92.69 88 VAL A N 1
ATOM 725 C CA . VAL A 1 88 ? -5.558 6.682 32.935 1.00 92.69 88 VAL A CA 1
ATOM 726 C C . VAL A 1 88 ? -6.900 7.112 32.336 1.00 92.69 88 VAL A C 1
ATOM 728 O O . VAL A 1 88 ? -7.931 6.494 32.611 1.00 92.69 88 VAL A O 1
ATOM 731 N N . SER A 1 89 ? -6.895 8.142 31.489 1.00 90.50 89 SER A N 1
ATOM 732 C CA . SER A 1 89 ? -8.100 8.633 30.811 1.00 90.50 89 SER A CA 1
ATOM 733 C C . SER A 1 89 ? -8.656 7.610 29.815 1.00 90.50 89 SER A C 1
ATOM 735 O O . SER A 1 89 ? -9.868 7.392 29.785 1.00 90.50 89 SER A O 1
ATOM 737 N N . ILE A 1 90 ? -7.782 6.937 29.058 1.00 91.81 90 ILE A N 1
ATOM 738 C CA . ILE A 1 90 ? -8.137 5.844 28.142 1.00 91.81 90 ILE A CA 1
ATOM 739 C C . ILE A 1 90 ? -8.777 4.697 28.922 1.00 91.81 90 ILE A C 1
ATOM 741 O O . ILE A 1 90 ? -9.915 4.345 28.630 1.00 91.81 90 ILE A O 1
ATOM 745 N N . ARG A 1 91 ? -8.137 4.199 29.990 1.00 91.69 91 ARG A N 1
ATOM 746 C CA . ARG A 1 91 ? -8.690 3.107 30.815 1.00 91.69 91 ARG A CA 1
ATOM 747 C C . ARG A 1 91 ? -10.064 3.453 31.395 1.00 91.69 91 ARG A C 1
ATOM 749 O O . ARG A 1 91 ? -10.952 2.604 31.454 1.00 91.69 91 ARG A O 1
ATOM 756 N N . LYS A 1 92 ? -10.269 4.702 31.830 1.00 91.56 92 LYS A N 1
ATOM 757 C CA . LYS A 1 92 ? -11.581 5.177 32.307 1.00 91.56 92 LYS A CA 1
ATOM 758 C C . LYS A 1 92 ? -12.623 5.218 31.186 1.00 91.56 92 LYS A C 1
ATOM 760 O O . LYS A 1 92 ? -13.782 4.891 31.431 1.00 91.56 92 LYS A O 1
ATOM 765 N N . ALA A 1 93 ? -12.248 5.638 29.979 1.00 89.44 93 ALA A N 1
ATOM 766 C CA . ALA A 1 93 ? -13.137 5.636 28.818 1.00 89.44 93 ALA A CA 1
ATOM 767 C C . ALA A 1 93 ? -13.489 4.208 28.366 1.00 89.44 93 ALA A C 1
ATOM 769 O O . ALA A 1 93 ? -14.668 3.916 28.188 1.00 89.44 93 ALA A O 1
ATOM 770 N N . GLU A 1 94 ? -12.510 3.302 28.304 1.00 90.19 94 GLU A N 1
ATOM 771 C CA . GLU A 1 94 ? -12.706 1.878 27.997 1.00 90.19 94 GLU A CA 1
ATOM 772 C C . GLU A 1 94 ? -13.687 1.226 28.970 1.00 90.19 94 GLU A C 1
ATOM 774 O O . GLU A 1 94 ? -14.669 0.621 28.547 1.00 90.19 94 GLU A O 1
ATOM 779 N N . ARG A 1 95 ? -13.492 1.404 30.285 1.00 90.25 95 ARG A N 1
ATOM 780 C CA . ARG A 1 95 ? -14.411 0.857 31.301 1.00 90.25 95 ARG A CA 1
ATOM 781 C C . ARG A 1 95 ? -15.845 1.354 31.116 1.00 90.25 95 ARG A C 1
ATOM 783 O O . ARG A 1 95 ? -16.782 0.572 31.263 1.00 90.25 95 ARG A O 1
ATOM 790 N N . ARG A 1 96 ? -16.029 2.635 30.776 1.00 88.81 96 ARG A N 1
ATOM 791 C CA . ARG A 1 96 ? -17.355 3.217 30.509 1.00 88.81 96 ARG A CA 1
ATOM 792 C C . ARG A 1 96 ? -17.985 2.644 29.242 1.00 88.81 96 ARG A C 1
ATOM 794 O O . ARG A 1 96 ? -19.173 2.331 29.257 1.00 88.81 96 ARG A O 1
ATOM 801 N N . GLU A 1 97 ? -17.222 2.486 28.164 1.00 86.38 97 GLU A N 1
ATOM 802 C CA . GLU A 1 97 ? -17.723 1.869 26.932 1.00 86.38 97 GLU A CA 1
ATOM 803 C C . GLU A 1 97 ? -18.084 0.397 27.138 1.00 86.38 97 GLU A C 1
ATOM 805 O O . GLU A 1 97 ? -19.164 -0.018 26.722 1.00 86.38 97 GLU A O 1
ATOM 810 N N . ILE A 1 98 ? -17.262 -0.361 27.869 1.00 85.69 98 ILE A N 1
ATOM 811 C CA . ILE A 1 98 ? -17.562 -1.746 28.255 1.00 85.69 98 ILE A CA 1
ATOM 812 C C . ILE A 1 98 ? -18.853 -1.803 29.073 1.00 85.69 98 ILE A C 1
ATOM 814 O O . ILE A 1 98 ? -19.731 -2.605 28.770 1.00 85.69 98 ILE A O 1
ATOM 818 N N . ALA A 1 99 ? -19.022 -0.927 30.067 1.00 87.69 99 ALA A N 1
ATOM 819 C CA . ALA A 1 99 ? -20.248 -0.879 30.859 1.00 87.69 99 ALA A CA 1
ATOM 820 C C . ALA A 1 99 ? -21.484 -0.589 29.988 1.00 87.69 99 ALA A C 1
ATOM 822 O O . ALA A 1 99 ? -22.502 -1.263 30.133 1.00 87.69 99 ALA A O 1
ATOM 823 N N . ARG A 1 100 ? -21.390 0.353 29.037 1.00 85.00 100 ARG A N 1
ATOM 824 C CA . ARG A 1 100 ? -22.465 0.656 28.070 1.00 85.00 100 ARG A CA 1
ATOM 825 C C . ARG A 1 100 ? -22.759 -0.513 27.126 1.00 85.00 100 ARG A C 1
ATOM 827 O O . ARG A 1 100 ? -23.917 -0.766 26.792 1.00 85.00 100 ARG A O 1
ATOM 834 N N . ALA A 1 101 ? -21.728 -1.227 26.685 1.00 80.56 101 ALA A N 1
ATOM 835 C CA . ALA A 1 101 ? -21.882 -2.412 25.851 1.00 80.56 101 ALA A CA 1
ATOM 836 C C . ALA A 1 101 ? -22.563 -3.545 26.631 1.00 80.56 101 ALA A C 1
ATOM 838 O O . ALA A 1 101 ? -23.496 -4.160 26.122 1.00 80.56 101 ALA A O 1
ATOM 839 N N . LEU A 1 102 ? -22.170 -3.765 27.889 1.00 83.44 102 LEU A N 1
ATOM 840 C CA . LEU A 1 102 ? -22.780 -4.757 28.773 1.00 83.44 102 LEU A CA 1
ATOM 841 C C . LEU A 1 102 ? -24.241 -4.430 29.090 1.00 83.44 102 LEU A C 1
ATOM 843 O O . LEU A 1 102 ? -25.074 -5.334 29.073 1.00 83.44 102 LEU A O 1
ATOM 847 N N . THR A 1 103 ? -24.588 -3.166 29.349 1.00 84.00 103 THR A N 1
ATOM 848 C CA . THR A 1 103 ? -25.995 -2.780 29.554 1.00 84.00 103 THR A CA 1
ATOM 849 C C . THR A 1 103 ? -26.821 -2.966 28.283 1.00 84.00 103 THR A C 1
ATOM 851 O O . THR A 1 103 ? -27.940 -3.470 28.358 1.00 84.00 103 THR A O 1
ATOM 854 N N . SER A 1 104 ? -26.264 -2.644 27.112 1.00 79.06 104 SER A N 1
ATOM 855 C CA . SER A 1 104 ? -26.924 -2.870 25.817 1.00 79.06 104 SER A CA 1
ATOM 856 C C . SER A 1 104 ? -27.137 -4.360 25.529 1.00 79.06 104 SER A C 1
ATOM 858 O O . SER A 1 104 ? -28.229 -4.759 25.129 1.00 79.06 104 SER A O 1
ATOM 860 N N . LEU A 1 105 ? -26.126 -5.190 25.806 1.00 79.12 105 LEU A N 1
ATOM 861 C CA . LEU A 1 105 ? -26.183 -6.642 25.650 1.00 79.12 105 LEU A CA 1
ATOM 862 C C . LEU A 1 105 ? -27.211 -7.276 26.595 1.00 79.12 105 LEU A C 1
ATOM 864 O O . LEU A 1 105 ? -27.959 -8.151 26.174 1.00 79.12 105 LEU A O 1
ATOM 868 N N . LYS A 1 106 ? -27.284 -6.821 27.852 1.00 83.56 106 LYS A N 1
ATOM 869 C CA . LYS A 1 106 ? -28.295 -7.286 28.815 1.00 83.56 106 LYS A CA 1
ATOM 870 C C . LYS A 1 106 ? -29.716 -6.893 28.404 1.00 83.56 106 LYS A C 1
ATOM 872 O O . LYS A 1 106 ? -30.641 -7.654 28.658 1.00 83.56 106 LYS A O 1
ATOM 877 N N . LYS A 1 107 ? -29.892 -5.718 27.788 1.00 87.94 107 LYS A N 1
ATOM 878 C CA . LYS A 1 107 ? -31.205 -5.202 27.374 1.00 87.94 107 LYS A CA 1
ATOM 879 C C . LYS A 1 107 ? -31.778 -5.949 26.167 1.00 87.94 107 LYS A C 1
ATOM 881 O O . LYS A 1 107 ? -32.976 -6.195 26.132 1.00 87.94 107 LYS A O 1
ATOM 886 N N . ASP A 1 108 ? -30.940 -6.282 25.184 1.00 84.38 108 ASP A N 1
ATOM 887 C CA . ASP A 1 108 ? -31.357 -7.013 23.981 1.00 84.38 108 ASP A CA 1
ATOM 888 C C . ASP A 1 108 ? -30.209 -7.901 23.453 1.00 84.38 108 ASP A C 1
ATOM 890 O O . ASP A 1 108 ? -29.443 -7.500 22.559 1.00 84.38 108 ASP A O 1
ATOM 894 N N . PRO A 1 109 ? -30.037 -9.107 24.027 1.00 83.19 109 PRO A N 1
ATOM 895 C CA . PRO A 1 109 ? -28.891 -9.957 23.729 1.00 83.19 109 PRO A CA 1
ATOM 896 C C . PRO A 1 109 ? -28.918 -10.478 22.293 1.00 83.19 109 PRO A C 1
ATOM 898 O O . PRO A 1 109 ? -27.889 -10.461 21.620 1.00 83.19 109 PRO A O 1
ATOM 901 N N . LYS A 1 110 ? -30.093 -10.874 21.783 1.00 82.50 110 LYS A N 1
ATOM 902 C CA . LYS A 1 110 ? -30.241 -11.423 20.426 1.00 82.50 110 LYS A CA 1
ATOM 903 C C . LYS A 1 110 ? -29.849 -10.396 19.367 1.00 82.50 110 LYS A C 1
ATOM 905 O O . LYS A 1 110 ? -29.038 -10.693 18.493 1.00 82.50 110 LYS A O 1
ATOM 910 N N . ARG A 1 111 ? -30.360 -9.166 19.476 1.00 80.12 111 ARG A N 1
ATOM 911 C CA . ARG A 1 111 ? -30.045 -8.089 18.529 1.00 80.12 111 ARG A CA 1
ATOM 912 C C . ARG A 1 111 ? -28.584 -7.658 18.597 1.00 80.12 111 ARG A C 1
ATOM 914 O O . ARG A 1 111 ? -27.981 -7.357 17.568 1.00 80.12 111 ARG A O 1
ATOM 921 N N . THR A 1 112 ? -28.007 -7.622 19.797 1.00 78.12 112 THR A N 1
ATOM 922 C CA . THR A 1 112 ? -26.600 -7.245 19.985 1.00 78.12 112 THR A CA 1
ATOM 923 C C . THR A 1 112 ? -25.663 -8.299 19.395 1.00 78.12 112 THR A C 1
ATOM 925 O O . THR A 1 112 ? -24.744 -7.948 18.658 1.00 78.12 112 THR A O 1
ATOM 928 N N . VAL A 1 113 ? -25.934 -9.587 19.634 1.00 81.12 113 VAL A N 1
ATOM 929 C CA . VAL A 1 113 ? -25.187 -10.703 19.029 1.00 81.12 113 VAL A CA 1
ATOM 930 C C . VAL A 1 113 ? -25.316 -10.695 17.506 1.00 81.12 113 VAL A C 1
ATOM 932 O O . VAL A 1 113 ? -24.306 -10.821 16.818 1.00 81.12 113 VAL A O 1
ATOM 935 N N . PHE A 1 114 ? -26.516 -10.463 16.968 1.00 82.50 114 PHE A N 1
ATOM 936 C CA . PHE A 1 114 ? -26.730 -10.365 15.523 1.00 82.50 114 PHE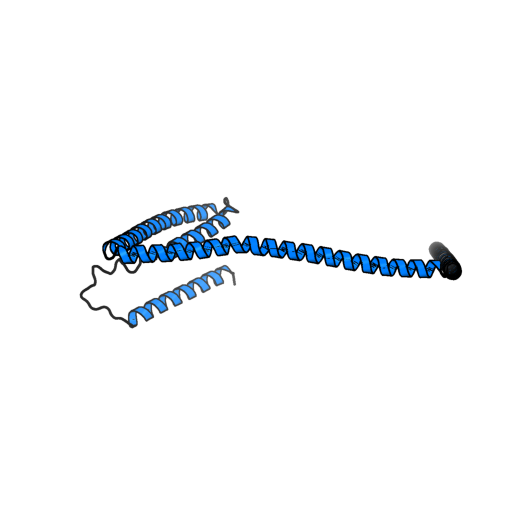 A CA 1
ATOM 937 C C . PHE A 1 114 ? -25.871 -9.263 14.880 1.00 82.50 114 PHE A C 1
ATOM 939 O O . PHE A 1 114 ? -25.150 -9.519 13.920 1.00 82.50 114 PHE A O 1
ATOM 946 N N . ARG A 1 115 ? -25.841 -8.059 15.470 1.00 79.38 115 ARG A N 1
ATOM 947 C CA . ARG A 1 115 ? -24.973 -6.960 15.001 1.00 79.38 115 ARG A CA 1
ATOM 948 C C . ARG A 1 115 ? -23.484 -7.309 15.047 1.00 79.38 115 ARG A C 1
ATOM 950 O O . ARG A 1 115 ? -22.729 -6.884 14.175 1.00 79.38 115 ARG A O 1
ATOM 957 N N . LEU A 1 116 ? -23.044 -8.055 16.063 1.00 82.75 116 LEU A N 1
ATOM 958 C CA . LEU A 1 116 ? -21.654 -8.510 16.164 1.00 82.75 116 LEU A CA 1
ATOM 959 C C . LEU A 1 116 ? -21.306 -9.517 15.061 1.00 82.75 116 LEU A C 1
ATOM 961 O O . LEU A 1 116 ? -20.207 -9.449 14.512 1.00 82.75 116 LEU A O 1
ATOM 965 N N . VAL A 1 117 ? -22.236 -10.409 14.710 1.00 86.75 117 VAL A N 1
ATOM 966 C CA . VAL A 1 117 ? -22.071 -11.356 13.596 1.00 86.75 117 VAL A CA 1
ATOM 967 C C . VAL A 1 117 ? -21.956 -10.602 12.269 1.00 86.75 117 VAL A C 1
ATOM 969 O O . VAL A 1 117 ? -20.969 -10.783 11.562 1.00 86.75 117 VAL A O 1
ATOM 972 N N . GLU A 1 118 ? -22.858 -9.658 11.984 1.00 86.12 118 GLU A N 1
ATOM 973 C CA . GLU A 1 118 ? -22.778 -8.834 10.766 1.00 86.12 118 GLU A CA 1
ATOM 974 C C . GLU A 1 118 ? -21.452 -8.061 10.662 1.00 86.12 118 GLU A C 1
ATOM 976 O O . GLU A 1 118 ? -20.848 -7.960 9.591 1.00 86.12 118 GLU A O 1
ATOM 981 N N . ALA A 1 119 ? -20.974 -7.499 11.777 1.00 82.38 119 ALA A N 1
ATOM 982 C CA . ALA A 1 119 ? -19.698 -6.792 11.815 1.00 82.38 119 ALA A CA 1
ATOM 983 C C . ALA A 1 119 ? -18.510 -7.733 11.551 1.00 82.38 119 ALA A C 1
ATOM 985 O O . ALA A 1 119 ? -17.586 -7.367 10.818 1.00 82.38 119 ALA A O 1
ATOM 986 N N . LYS A 1 120 ? -18.545 -8.952 12.106 1.00 88.19 120 LYS A N 1
ATOM 987 C CA . LYS A 1 120 ? -17.538 -9.994 11.868 1.00 88.19 120 LYS A CA 1
ATOM 988 C C . LYS A 1 120 ? -17.495 -10.397 10.393 1.00 88.19 120 LYS A C 1
ATOM 990 O O . LYS A 1 120 ? -16.404 -10.487 9.829 1.00 88.19 120 LYS A O 1
ATOM 995 N N . ASP A 1 121 ? -18.648 -10.574 9.760 1.00 88.00 121 ASP A N 1
ATOM 996 C CA . ASP A 1 121 ? -18.730 -10.961 8.349 1.00 88.00 121 ASP A CA 1
ATOM 997 C C . ASP A 1 121 ? -18.175 -9.861 7.437 1.00 88.00 121 ASP A C 1
ATOM 999 O O . ASP A 1 121 ? -17.345 -10.123 6.562 1.00 88.00 121 ASP A O 1
ATOM 1003 N N . ARG A 1 122 ? -18.516 -8.592 7.708 1.00 87.12 122 ARG A N 1
ATOM 1004 C CA . ARG A 1 122 ? -17.928 -7.436 7.004 1.00 87.12 122 ARG A CA 1
ATOM 1005 C C . ARG A 1 122 ? -16.407 -7.382 7.152 1.00 87.12 122 ARG A C 1
ATOM 1007 O O . ARG A 1 122 ? -15.707 -7.120 6.173 1.00 87.12 122 ARG A O 1
ATOM 1014 N N . LEU A 1 123 ? -15.885 -7.650 8.351 1.00 85.62 123 LEU A N 1
ATOM 1015 C CA . LEU A 1 123 ? -14.443 -7.722 8.603 1.00 85.62 123 LEU A CA 1
ATOM 1016 C C . LEU A 1 123 ? -13.776 -8.850 7.810 1.00 85.62 123 LEU A C 1
ATOM 1018 O O . LEU A 1 123 ? -12.693 -8.652 7.262 1.00 85.62 123 LEU A O 1
ATOM 1022 N N . MET A 1 124 ? -14.416 -10.014 7.712 1.00 84.44 124 MET A N 1
ATOM 1023 C CA . MET A 1 124 ? -13.901 -11.145 6.941 1.00 84.44 124 MET A CA 1
ATOM 1024 C C . MET A 1 124 ? -13.824 -10.819 5.442 1.00 84.44 124 MET A C 1
ATOM 1026 O O . MET A 1 124 ? -12.816 -11.107 4.793 1.00 84.44 124 MET A O 1
ATOM 1030 N N . ILE A 1 125 ? -14.839 -10.136 4.907 1.00 83.69 125 ILE A N 1
ATOM 1031 C CA . ILE A 1 125 ? -14.857 -9.643 3.521 1.00 83.69 125 ILE A CA 1
ATOM 1032 C C . ILE A 1 125 ? -13.744 -8.609 3.286 1.00 83.69 125 ILE A C 1
ATOM 1034 O O . ILE A 1 125 ? -13.056 -8.637 2.269 1.00 83.69 125 ILE A O 1
ATOM 1038 N N . LEU A 1 126 ? -13.532 -7.683 4.221 1.00 80.00 126 LEU A N 1
ATOM 1039 C CA . LEU A 1 126 ? -12.440 -6.710 4.119 1.00 80.00 126 LEU A CA 1
ATOM 1040 C C . LEU A 1 126 ? -11.067 -7.391 4.171 1.00 80.00 126 LEU A C 1
ATOM 1042 O O . LEU A 1 126 ? -10.190 -7.066 3.372 1.00 80.00 126 LEU A O 1
ATOM 1046 N N . LYS A 1 127 ? -10.891 -8.373 5.061 1.00 78.94 127 LYS A N 1
ATOM 1047 C CA . LYS A 1 127 ? -9.650 -9.144 5.195 1.00 78.94 127 LYS A CA 1
ATOM 1048 C C . LYS A 1 127 ? -9.322 -9.921 3.921 1.00 78.94 127 LYS A C 1
ATOM 1050 O O . LYS A 1 127 ? -8.180 -9.883 3.472 1.00 78.94 127 LYS A O 1
ATOM 1055 N N . THR A 1 128 ? -10.306 -10.589 3.325 1.00 81.38 128 THR A N 1
ATOM 1056 C CA . THR A 1 128 ? -10.132 -11.326 2.061 1.00 81.38 128 THR A CA 1
ATOM 1057 C C . THR A 1 128 ? -9.770 -10.386 0.915 1.00 81.38 128 THR A C 1
ATOM 1059 O O . THR A 1 128 ? -8.771 -10.625 0.245 1.00 81.38 128 THR A O 1
ATOM 1062 N N . LYS A 1 129 ? -10.460 -9.247 0.762 1.00 77.81 129 LYS A N 1
ATOM 1063 C CA . LYS A 1 129 ? -10.089 -8.203 -0.217 1.00 77.81 129 LYS A CA 1
ATOM 1064 C C . LYS A 1 129 ? -8.652 -7.706 -0.032 1.00 77.81 129 LYS A C 1
ATOM 1066 O O . LYS A 1 129 ? -7.921 -7.536 -1.007 1.00 77.81 129 LYS A O 1
ATOM 1071 N N . LEU A 1 130 ? -8.232 -7.495 1.216 1.00 74.44 130 LEU A N 1
ATOM 1072 C CA . LEU A 1 130 ? -6.885 -7.026 1.539 1.00 74.44 130 LEU A CA 1
ATOM 1073 C C . LEU A 1 130 ? -5.814 -8.101 1.297 1.00 74.44 130 LEU A C 1
ATOM 1075 O O . LEU A 1 130 ? -4.694 -7.755 0.950 1.00 74.44 130 LEU A O 1
ATOM 1079 N N . GLN A 1 131 ? -6.149 -9.389 1.420 1.00 77.19 131 GLN A N 1
ATOM 1080 C CA . GLN A 1 131 ? -5.268 -10.509 1.062 1.00 77.19 131 GLN A CA 1
ATOM 1081 C C . GLN A 1 131 ? -5.221 -10.782 -0.451 1.00 77.19 131 GLN A C 1
ATOM 1083 O O . GLN A 1 131 ? -4.178 -11.175 -0.978 1.00 77.19 131 GLN A O 1
ATOM 1088 N N . GLU A 1 132 ? -6.325 -10.567 -1.165 1.00 78.94 132 GLU A N 1
ATOM 1089 C CA . GLU A 1 132 ? -6.391 -10.715 -2.619 1.00 78.94 132 GLU A CA 1
ATOM 1090 C C . GLU A 1 132 ? -5.639 -9.608 -3.357 1.00 78.94 132 GLU A C 1
ATOM 1092 O O . GLU A 1 132 ? -4.993 -9.896 -4.360 1.00 78.94 132 GLU A O 1
ATOM 1097 N N . ASN A 1 133 ? -5.674 -8.365 -2.868 1.00 76.06 133 ASN A N 1
ATOM 1098 C CA . ASN A 1 133 ? -4.994 -7.230 -3.503 1.00 76.06 133 ASN A CA 1
ATOM 1099 C C . ASN A 1 133 ? -3.495 -7.492 -3.774 1.00 76.06 133 ASN A C 1
ATOM 1101 O O . ASN A 1 133 ? -3.085 -7.403 -4.931 1.00 76.06 133 ASN A O 1
ATOM 1105 N N . PRO A 1 134 ? -2.674 -7.902 -2.787 1.00 76.88 134 PRO A N 1
ATOM 1106 C CA . PRO A 1 134 ? -1.271 -8.258 -3.006 1.00 76.88 134 PRO A CA 1
ATOM 1107 C C . PRO A 1 134 ? -1.076 -9.370 -4.044 1.00 76.88 134 PRO A C 1
ATOM 1109 O O . PRO A 1 134 ? -0.139 -9.323 -4.839 1.00 76.88 134 PRO A O 1
ATOM 1112 N N . ARG A 1 135 ? -1.969 -10.371 -4.070 1.00 75.25 135 ARG A N 1
ATOM 1113 C CA . ARG A 1 135 ? -1.912 -11.472 -5.045 1.00 75.25 135 ARG A CA 1
ATOM 1114 C C . ARG A 1 135 ? -2.262 -11.001 -6.456 1.00 75.25 135 ARG A C 1
ATOM 1116 O O . ARG A 1 135 ? -1.587 -11.407 -7.398 1.00 75.25 135 ARG A O 1
ATOM 1123 N N . ARG A 1 136 ? -3.266 -10.129 -6.598 1.00 76.56 136 ARG A N 1
ATOM 1124 C CA . ARG A 1 136 ? -3.646 -9.505 -7.875 1.00 76.56 136 ARG A CA 1
ATOM 1125 C C . ARG A 1 136 ? -2.509 -8.652 -8.430 1.00 76.56 136 ARG A C 1
ATOM 1127 O O . ARG A 1 136 ? -2.137 -8.853 -9.578 1.00 76.56 136 ARG A O 1
ATOM 1134 N N . TYR A 1 137 ? -1.895 -7.793 -7.613 1.00 74.88 137 TYR A N 1
ATOM 1135 C CA . TYR A 1 137 ? -0.743 -6.996 -8.049 1.00 74.88 137 TYR A CA 1
ATOM 1136 C C . TYR A 1 137 ? 0.451 -7.866 -8.445 1.00 74.88 137 TYR A C 1
ATOM 1138 O O . TYR A 1 137 ? 1.064 -7.609 -9.473 1.00 74.88 137 TYR A O 1
ATOM 1146 N N . LYS A 1 138 ? 0.743 -8.942 -7.702 1.00 80.06 138 LYS A N 1
ATOM 1147 C CA . LYS A 1 138 ? 1.796 -9.898 -8.081 1.00 80.06 138 LYS A CA 1
ATOM 1148 C C . LYS A 1 138 ? 1.509 -10.578 -9.425 1.00 80.06 138 LYS A C 1
ATOM 1150 O O . LYS A 1 138 ? 2.414 -10.711 -10.242 1.00 80.06 138 LYS A O 1
ATOM 1155 N N . ALA A 1 139 ? 0.268 -11.005 -9.658 1.00 81.25 139 ALA A N 1
ATOM 1156 C CA . ALA A 1 139 ? -0.131 -11.617 -10.924 1.00 81.25 139 ALA A CA 1
ATOM 1157 C C . ALA A 1 139 ? -0.032 -10.627 -12.098 1.00 81.25 139 ALA A C 1
ATOM 1159 O O . ALA A 1 139 ? 0.408 -11.002 -13.184 1.00 81.25 139 ALA A O 1
ATOM 1160 N N . GLU A 1 140 ? -0.397 -9.365 -11.875 1.00 78.62 140 GLU A N 1
ATOM 1161 C CA . GLU A 1 140 ? -0.318 -8.319 -12.895 1.00 78.62 140 GLU A CA 1
ATOM 1162 C C . GLU A 1 140 ? 1.134 -7.935 -13.211 1.00 78.62 140 GLU A C 1
ATOM 1164 O O . GLU A 1 140 ? 1.500 -7.798 -14.376 1.00 78.62 140 GLU A O 1
ATOM 1169 N N . LEU A 1 141 ? 1.998 -7.882 -12.196 1.00 78.00 141 LEU A N 1
ATOM 1170 C CA . LEU A 1 141 ? 3.432 -7.634 -12.357 1.00 78.00 141 LEU A CA 1
ATOM 1171 C C . LEU A 1 141 ? 4.098 -8.752 -13.180 1.00 78.00 141 LEU A C 1
ATOM 1173 O O . LEU A 1 141 ? 4.808 -8.472 -14.140 1.00 78.00 141 LEU A O 1
ATOM 1177 N N . GLN A 1 142 ? 3.753 -10.017 -12.920 1.00 85.69 142 GLN A N 1
ATOM 1178 C CA . GLN A 1 142 ? 4.215 -11.153 -13.734 1.00 85.69 142 GLN A CA 1
ATOM 1179 C C . GLN A 1 142 ? 3.727 -11.100 -15.193 1.00 85.69 142 GLN A C 1
ATOM 1181 O O . GLN A 1 142 ? 4.413 -11.573 -16.102 1.00 85.69 142 GLN A O 1
ATOM 1186 N N . ARG A 1 143 ? 2.525 -10.564 -15.450 1.00 85.69 143 ARG A N 1
ATOM 1187 C CA . ARG A 1 143 ? 2.030 -10.350 -16.822 1.00 85.69 143 ARG A CA 1
ATOM 1188 C C . ARG A 1 143 ? 2.826 -9.254 -17.524 1.00 85.69 143 ARG A C 1
ATOM 1190 O O . ARG A 1 143 ? 3.189 -9.439 -18.685 1.00 85.69 143 ARG A O 1
ATOM 1197 N N . MET A 1 144 ? 3.124 -8.168 -16.815 1.00 81.38 144 MET A N 1
ATOM 1198 C CA . MET A 1 144 ? 3.949 -7.069 -17.316 1.00 81.38 144 MET A CA 1
ATOM 1199 C C . MET A 1 144 ? 5.367 -7.532 -17.659 1.00 81.38 144 MET A C 1
ATOM 1201 O O . MET A 1 144 ? 5.814 -7.289 -18.776 1.00 81.38 144 MET A O 1
ATOM 1205 N N . GLU A 1 145 ? 6.019 -8.303 -16.786 1.00 83.62 145 GLU A N 1
ATOM 1206 C CA . GLU A 1 145 ? 7.350 -8.879 -17.047 1.00 83.62 145 GLU A CA 1
ATOM 1207 C C . GLU A 1 145 ? 7.366 -9.746 -18.320 1.00 83.62 145 GLU A C 1
ATOM 1209 O O . GLU A 1 145 ? 8.262 -9.640 -19.159 1.00 83.62 145 GLU A O 1
ATOM 1214 N N . LYS A 1 146 ? 6.340 -10.584 -18.528 1.00 90.62 146 LYS A N 1
ATOM 1215 C CA . LYS A 1 146 ? 6.226 -11.405 -19.750 1.00 90.62 146 LYS A CA 1
ATOM 1216 C C . LYS A 1 146 ? 6.015 -10.564 -21.010 1.00 90.62 146 LYS A C 1
ATOM 1218 O O . LYS A 1 146 ? 6.500 -10.934 -22.082 1.00 90.62 146 LYS A O 1
ATOM 1223 N N . LEU A 1 147 ? 5.258 -9.470 -20.918 1.00 88.88 147 LEU A N 1
ATOM 1224 C CA . LEU A 1 147 ? 5.057 -8.549 -22.040 1.00 88.88 147 LEU A CA 1
ATOM 1225 C C . LEU A 1 147 ? 6.348 -7.809 -22.388 1.00 88.88 147 LEU A C 1
ATOM 1227 O O . LEU A 1 147 ? 6.688 -7.710 -23.567 1.00 88.88 147 LEU A O 1
ATOM 1231 N N . GLU A 1 148 ? 7.087 -7.364 -21.376 1.00 82.25 148 GLU A N 1
ATOM 1232 C CA . GLU A 1 148 ? 8.383 -6.713 -21.533 1.00 82.25 148 GLU A CA 1
ATOM 1233 C C . GLU A 1 148 ? 9.395 -7.636 -22.228 1.00 82.25 148 GLU A C 1
ATOM 1235 O O . GLU A 1 148 ? 9.995 -7.255 -23.234 1.00 82.25 148 GLU A O 1
ATOM 1240 N N . GLN A 1 149 ? 9.503 -8.895 -21.792 1.00 89.06 149 GLN A N 1
ATOM 1241 C CA . GLN A 1 149 ? 10.359 -9.892 -22.449 1.00 89.06 149 GLN A CA 1
ATOM 1242 C C . GLN A 1 149 ? 10.000 -10.088 -23.930 1.00 89.06 149 GLN A C 1
ATOM 1244 O O . GLN A 1 149 ? 10.882 -10.109 -24.793 1.00 89.06 149 GLN A O 1
ATOM 1249 N N . ARG A 1 150 ? 8.703 -10.181 -24.255 1.00 90.25 150 ARG A N 1
ATOM 1250 C CA . ARG A 1 150 ? 8.234 -10.309 -25.647 1.00 90.25 150 ARG A CA 1
ATOM 1251 C C . ARG A 1 150 ? 8.560 -9.075 -26.488 1.00 90.25 150 ARG A C 1
ATOM 1253 O O . ARG A 1 150 ? 8.882 -9.217 -27.668 1.00 90.25 150 ARG A O 1
ATOM 1260 N N . LEU A 1 151 ? 8.459 -7.876 -25.916 1.00 83.62 151 LEU A N 1
ATOM 1261 C CA . LEU A 1 151 ? 8.813 -6.630 -26.599 1.00 83.62 151 LEU A CA 1
ATOM 1262 C C . LEU A 1 151 ? 10.314 -6.559 -26.876 1.00 83.62 151 LEU A C 1
ATOM 1264 O O . LEU A 1 151 ? 10.699 -6.317 -28.020 1.00 83.62 151 LEU A O 1
ATOM 1268 N N . ASN A 1 152 ? 11.145 -6.865 -25.882 1.00 85.00 152 ASN A N 1
ATOM 1269 C CA . ASN A 1 152 ? 12.598 -6.897 -26.039 1.00 85.00 152 ASN A CA 1
ATOM 1270 C C . ASN A 1 152 ? 13.022 -7.886 -27.131 1.00 85.00 152 ASN A C 1
ATOM 1272 O O . ASN A 1 152 ? 13.826 -7.548 -27.997 1.00 85.00 152 ASN A O 1
ATOM 1276 N N . GLN A 1 153 ? 12.397 -9.064 -27.181 1.00 91.44 153 GLN A N 1
ATOM 1277 C CA . GLN A 1 153 ? 12.661 -10.039 -28.238 1.00 91.44 153 GLN A CA 1
ATOM 1278 C C . GLN A 1 153 ? 12.266 -9.526 -29.635 1.00 91.44 153 GLN A C 1
ATOM 1280 O O . GLN A 1 153 ? 12.979 -9.763 -30.610 1.00 91.44 153 GLN A O 1
ATOM 1285 N N . LYS A 1 154 ? 11.152 -8.792 -29.763 1.00 87.19 154 LYS A N 1
ATOM 1286 C CA . LYS A 1 154 ? 10.759 -8.162 -31.038 1.00 87.19 154 LYS A CA 1
ATOM 1287 C C . LYS A 1 154 ? 11.734 -7.068 -31.470 1.00 87.19 154 LYS A C 1
ATOM 1289 O O . LYS A 1 154 ? 12.053 -6.998 -32.657 1.00 87.19 154 LYS A O 1
ATOM 1294 N N . ILE A 1 155 ? 12.198 -6.240 -30.534 1.00 82.25 155 ILE A N 1
ATOM 1295 C CA . ILE A 1 155 ? 13.199 -5.197 -30.798 1.00 82.25 155 ILE A CA 1
ATOM 1296 C C . ILE A 1 155 ? 14.490 -5.837 -31.311 1.00 82.25 155 ILE A C 1
ATOM 1298 O O . ILE A 1 155 ? 15.017 -5.415 -32.340 1.00 82.25 155 ILE A O 1
ATOM 1302 N N . GLU A 1 156 ? 14.952 -6.896 -30.650 1.00 84.69 156 GLU A N 1
ATOM 1303 C CA . GLU A 1 156 ? 16.175 -7.592 -31.042 1.00 84.69 156 GLU A CA 1
ATOM 1304 C C . GLU A 1 156 ? 16.042 -8.240 -32.424 1.00 84.69 156 GLU A C 1
ATOM 1306 O O . GLU A 1 156 ? 16.885 -8.048 -33.299 1.00 84.69 156 GLU A O 1
ATOM 1311 N N . ASN A 1 157 ? 14.916 -8.903 -32.693 1.00 89.56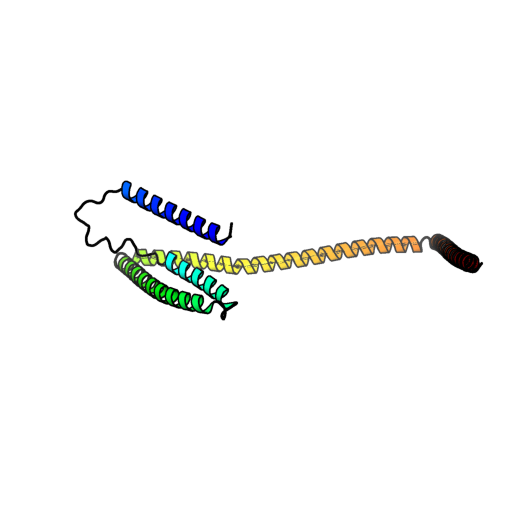 157 ASN A N 1
ATOM 1312 C CA . ASN A 1 157 ? 14.636 -9.465 -34.013 1.00 89.56 157 ASN A CA 1
ATOM 1313 C C . ASN A 1 157 ? 14.607 -8.395 -35.117 1.00 89.56 157 ASN A C 1
ATOM 1315 O O . ASN A 1 157 ? 15.084 -8.638 -36.229 1.00 89.56 157 ASN A O 1
ATOM 1319 N N . ALA A 1 158 ? 14.068 -7.206 -34.834 1.00 84.50 158 ALA A N 1
ATOM 1320 C CA . ALA A 1 158 ? 14.072 -6.093 -35.778 1.00 84.50 158 ALA A CA 1
ATOM 1321 C C . ALA A 1 158 ? 15.498 -5.582 -36.045 1.00 84.50 158 ALA A C 1
ATOM 1323 O O . ALA A 1 158 ? 15.869 -5.406 -37.208 1.00 84.50 158 ALA A O 1
ATOM 1324 N N . ARG A 1 159 ? 16.320 -5.421 -34.998 1.00 82.75 159 ARG A N 1
ATOM 1325 C CA . ARG A 1 159 ? 17.740 -5.049 -35.120 1.00 82.75 159 ARG A CA 1
ATOM 1326 C C . ARG A 1 159 ? 18.517 -6.065 -35.949 1.00 82.75 159 ARG A C 1
ATOM 1328 O O . ARG A 1 159 ? 19.169 -5.682 -36.919 1.00 82.75 159 ARG A O 1
ATOM 1335 N N . LEU A 1 160 ? 18.374 -7.353 -35.642 1.00 86.88 160 LEU A N 1
ATOM 1336 C CA . LEU A 1 160 ? 19.015 -8.436 -36.389 1.00 86.88 160 LEU A CA 1
ATOM 1337 C C . LEU A 1 160 ? 18.578 -8.444 -37.856 1.00 86.88 160 LEU A C 1
ATOM 1339 O O . LEU A 1 160 ? 19.406 -8.648 -38.740 1.00 86.88 160 LEU A O 1
ATOM 1343 N N . LYS A 1 161 ? 17.299 -8.178 -38.148 1.00 90.06 161 LYS A N 1
ATOM 1344 C CA . LYS A 1 161 ? 16.806 -8.075 -39.529 1.00 90.06 161 LYS A CA 1
ATOM 1345 C C . LYS A 1 161 ? 17.453 -6.910 -40.282 1.00 90.06 161 LYS A C 1
ATOM 1347 O O . LYS A 1 161 ? 17.803 -7.072 -41.449 1.00 90.06 161 LYS A O 1
ATOM 1352 N N . THR A 1 162 ? 17.627 -5.760 -39.635 1.00 86.94 162 THR A N 1
ATOM 1353 C CA . THR A 1 162 ? 18.312 -4.600 -40.223 1.00 86.94 162 THR A CA 1
ATOM 1354 C C . THR A 1 162 ? 19.793 -4.889 -40.463 1.00 86.94 162 THR A C 1
ATOM 1356 O O . THR A 1 162 ? 20.278 -4.661 -41.569 1.00 86.94 162 THR A O 1
ATOM 1359 N N . LEU A 1 163 ? 20.489 -5.470 -39.480 1.00 82.56 163 LEU A N 1
ATOM 1360 C CA . LEU A 1 163 ? 21.896 -5.864 -39.611 1.00 82.56 163 LEU A CA 1
ATOM 1361 C C . LEU A 1 163 ? 22.095 -6.884 -40.733 1.00 82.56 163 LEU A C 1
ATOM 1363 O O . LEU A 1 163 ? 22.969 -6.701 -41.573 1.00 82.56 163 LEU A O 1
ATOM 1367 N N . ARG A 1 164 ? 21.239 -7.909 -40.817 1.00 85.69 164 ARG A N 1
ATOM 1368 C CA . ARG A 1 164 ? 21.283 -8.899 -41.905 1.00 85.69 164 ARG A CA 1
ATOM 1369 C C . ARG A 1 164 ? 21.134 -8.246 -43.274 1.00 85.69 164 ARG A C 1
ATOM 1371 O O . ARG A 1 164 ? 21.886 -8.579 -44.177 1.00 85.69 164 ARG A O 1
ATOM 1378 N N . LYS A 1 165 ? 20.212 -7.289 -43.430 1.00 88.19 165 LYS A N 1
ATOM 1379 C CA . LYS A 1 165 ? 20.066 -6.542 -44.690 1.00 88.19 165 LYS A CA 1
ATOM 1380 C C . LYS A 1 165 ? 21.328 -5.756 -45.043 1.00 88.19 165 LYS A C 1
ATOM 1382 O O . LYS A 1 165 ? 21.734 -5.783 -46.200 1.00 88.19 165 LYS A O 1
ATOM 1387 N N . ALA A 1 166 ? 21.930 -5.076 -44.067 1.00 80.25 166 ALA A N 1
ATOM 1388 C CA . ALA A 1 166 ? 23.170 -4.334 -44.272 1.00 80.25 166 ALA A CA 1
ATOM 1389 C C . ALA A 1 166 ? 24.317 -5.270 -44.680 1.00 80.25 166 ALA A C 1
ATOM 1391 O O . ALA A 1 166 ? 24.984 -5.006 -45.676 1.00 80.25 166 ALA A O 1
ATOM 1392 N N . ILE A 1 167 ? 24.471 -6.405 -43.988 1.00 85.12 167 ILE A N 1
ATOM 1393 C CA . ILE A 1 167 ? 25.454 -7.443 -44.329 1.00 85.12 167 ILE A CA 1
ATOM 1394 C C . ILE A 1 167 ? 25.238 -7.929 -45.764 1.00 85.12 167 ILE A C 1
ATOM 1396 O O . ILE A 1 167 ? 26.155 -7.854 -46.573 1.00 85.12 167 ILE A O 1
ATOM 1400 N N . THR A 1 168 ? 24.014 -8.322 -46.127 1.00 88.31 168 THR A N 1
ATOM 1401 C CA . THR A 1 168 ? 23.704 -8.774 -47.491 1.00 88.31 168 THR A CA 1
ATOM 1402 C C . THR A 1 168 ? 23.989 -7.697 -48.543 1.00 88.31 168 THR A C 1
ATOM 1404 O O . THR A 1 168 ? 24.404 -8.013 -49.656 1.00 88.31 168 THR A O 1
ATOM 1407 N N . TYR A 1 169 ? 23.760 -6.420 -48.232 1.00 85.62 169 TYR A N 1
ATOM 1408 C CA . TYR A 1 169 ? 24.053 -5.325 -49.158 1.00 85.62 169 TYR A CA 1
ATOM 1409 C C . TYR A 1 169 ? 25.564 -5.121 -49.358 1.00 85.62 169 TYR A C 1
ATOM 1411 O O . TYR A 1 169 ? 25.999 -4.906 -50.493 1.00 85.62 169 TYR A O 1
ATOM 1419 N N . ILE A 1 170 ? 26.354 -5.257 -48.286 1.00 81.81 170 ILE A N 1
ATOM 1420 C CA . ILE A 1 170 ? 27.823 -5.225 -48.326 1.00 81.81 170 ILE A CA 1
ATOM 1421 C C . ILE A 1 170 ? 28.369 -6.423 -49.113 1.00 81.81 170 ILE A C 1
ATOM 1423 O O . ILE A 1 170 ? 29.165 -6.238 -50.033 1.00 81.81 170 ILE A O 1
ATOM 1427 N N . GLU A 1 171 ? 27.891 -7.635 -48.821 1.00 83.69 171 GLU A N 1
ATOM 1428 C CA . GLU A 1 171 ? 28.297 -8.875 -49.498 1.00 83.69 171 GLU A CA 1
ATOM 1429 C C . GLU A 1 171 ? 28.004 -8.855 -51.001 1.00 83.69 171 GLU A C 1
ATOM 1431 O O . GLU A 1 171 ? 28.782 -9.389 -51.789 1.00 83.69 171 GLU A O 1
ATOM 1436 N N . LYS A 1 172 ? 26.903 -8.218 -51.420 1.00 87.75 172 LYS A N 1
ATOM 1437 C CA . LYS A 1 172 ? 26.547 -8.078 -52.840 1.00 87.75 172 LYS A CA 1
ATOM 1438 C C . LYS A 1 172 ? 27.379 -7.031 -53.580 1.00 87.75 172 LYS A C 1
ATOM 1440 O O . LYS A 1 172 ? 27.478 -7.108 -54.801 1.00 87.75 172 LYS A O 1
ATOM 1445 N N . ASN A 1 173 ? 27.977 -6.065 -52.878 1.00 86.38 173 ASN A N 1
ATOM 1446 C CA 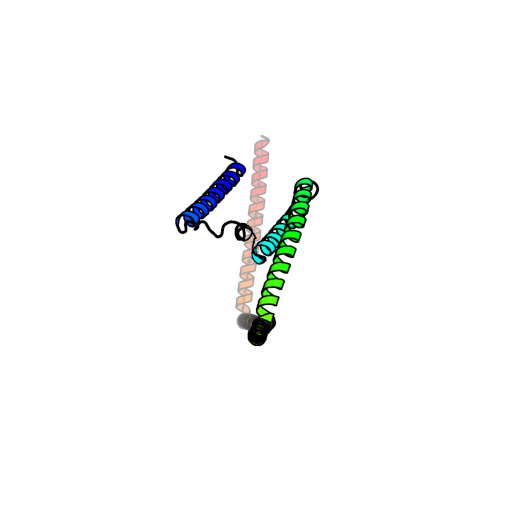. ASN A 1 173 ? 28.708 -4.948 -53.489 1.00 86.38 173 ASN A CA 1
ATOM 1447 C C . ASN A 1 173 ? 30.127 -4.753 -52.912 1.00 86.38 173 ASN A C 1
ATOM 1449 O O . ASN A 1 173 ? 30.515 -3.622 -52.609 1.00 86.38 173 ASN A O 1
ATOM 1453 N N . PRO A 1 174 ? 30.956 -5.806 -52.792 1.00 84.62 174 PRO A N 1
ATOM 1454 C CA . PRO A 1 174 ? 32.206 -5.743 -52.035 1.00 84.62 174 PRO A CA 1
ATOM 1455 C C . PRO A 1 174 ? 33.246 -4.812 -52.674 1.00 84.62 174 PRO A C 1
ATOM 1457 O O . PRO A 1 174 ? 34.079 -4.245 -51.974 1.00 84.62 174 PRO A O 1
ATOM 1460 N N . LYS A 1 175 ? 33.203 -4.636 -54.002 1.00 84.56 175 LYS A N 1
ATOM 1461 C CA . LYS A 1 175 ? 34.124 -3.753 -54.737 1.00 84.56 175 LYS A CA 1
ATOM 1462 C C . LYS A 1 175 ? 33.886 -2.275 -54.413 1.00 84.56 175 LYS A C 1
ATOM 1464 O O . LYS A 1 175 ? 34.832 -1.591 -54.049 1.00 84.56 175 LYS A O 1
ATOM 1469 N N . ARG A 1 176 ? 32.623 -1.827 -54.426 1.00 81.75 176 ARG A N 1
ATOM 1470 C CA . ARG A 1 176 ? 32.254 -0.441 -54.081 1.00 81.75 176 ARG A CA 1
ATOM 1471 C C . ARG A 1 176 ? 32.695 -0.067 -52.670 1.00 81.75 176 ARG A C 1
ATOM 1473 O O . ARG A 1 176 ? 33.279 0.988 -52.476 1.00 81.75 176 ARG A O 1
ATOM 1480 N N . TYR A 1 177 ? 32.482 -0.955 -51.702 1.00 79.38 177 TYR A N 1
ATOM 1481 C CA . TYR A 1 177 ? 32.890 -0.701 -50.320 1.00 79.38 177 TYR A CA 1
ATOM 1482 C C . TYR A 1 177 ? 34.408 -0.693 -50.129 1.00 79.38 177 TYR A C 1
ATOM 1484 O O . TYR A 1 177 ? 34.912 0.098 -49.339 1.00 79.38 177 TYR A O 1
ATOM 1492 N N . LYS A 1 178 ? 35.154 -1.528 -50.863 1.00 83.50 178 LYS A N 1
ATOM 1493 C CA . LYS A 1 178 ? 36.624 -1.468 -50.865 1.00 83.50 178 LYS A CA 1
ATOM 1494 C C . LYS A 1 178 ? 37.140 -0.142 -51.425 1.00 83.50 178 LYS A C 1
ATOM 1496 O O . LYS A 1 178 ? 38.031 0.447 -50.825 1.00 83.50 178 LYS A O 1
ATOM 1501 N N . GLU A 1 179 ? 36.564 0.333 -52.525 1.00 87.31 179 GLU A N 1
ATOM 1502 C CA . GLU A 1 179 ? 36.914 1.627 -53.128 1.00 87.31 179 GLU A CA 1
ATOM 1503 C C . GLU A 1 179 ? 36.575 2.799 -52.193 1.00 87.31 179 GLU A C 1
ATOM 1505 O O . GLU A 1 179 ? 37.352 3.740 -52.050 1.00 87.31 179 GLU A O 1
ATOM 1510 N N . GLU A 1 180 ? 35.433 2.741 -51.510 1.00 81.62 180 GLU A N 1
ATOM 1511 C CA . GLU A 1 180 ? 35.005 3.775 -50.566 1.00 81.62 180 GLU A CA 1
ATOM 1512 C C . GLU A 1 180 ? 35.877 3.796 -49.300 1.00 81.62 180 GLU A C 1
ATOM 1514 O O . GLU A 1 180 ? 36.294 4.866 -48.861 1.00 81.62 180 GLU A O 1
ATOM 1519 N N . LEU A 1 181 ? 36.256 2.626 -48.770 1.00 85.25 181 LEU A N 1
ATOM 1520 C CA . LEU A 1 181 ? 37.227 2.508 -47.676 1.00 85.25 181 LEU A CA 1
ATOM 1521 C C . LEU A 1 181 ? 38.600 3.076 -48.057 1.00 85.25 181 LEU A C 1
ATOM 1523 O O . LEU A 1 181 ? 39.203 3.783 -47.253 1.00 85.25 181 LEU A O 1
ATOM 1527 N N . GLN A 1 182 ? 39.074 2.813 -49.279 1.00 88.56 182 GLN A N 1
ATOM 1528 C CA . GLN A 1 182 ? 40.325 3.386 -49.785 1.00 88.56 182 GLN A CA 1
ATOM 1529 C C . GLN A 1 182 ? 40.263 4.917 -49.827 1.00 88.56 182 GLN A C 1
ATOM 1531 O O . GLN A 1 182 ? 41.162 5.574 -49.306 1.00 88.56 182 GLN A O 1
ATOM 1536 N N . ARG A 1 183 ? 39.164 5.493 -50.334 1.00 87.62 183 ARG A N 1
ATOM 1537 C CA . ARG A 1 183 ? 38.952 6.952 -50.327 1.00 87.62 183 ARG A CA 1
ATOM 1538 C C . ARG A 1 183 ? 38.945 7.537 -48.914 1.00 87.62 183 ARG A C 1
ATOM 1540 O O . ARG A 1 183 ? 39.518 8.602 -48.696 1.00 87.62 183 ARG A O 1
ATOM 1547 N N . PHE A 1 184 ? 38.327 6.856 -47.947 1.00 87.25 184 PHE A N 1
ATOM 1548 C CA . PHE A 1 184 ? 38.358 7.290 -46.547 1.00 87.25 184 PHE A CA 1
ATOM 1549 C C . PHE A 1 184 ? 39.772 7.251 -45.959 1.00 87.25 184 PHE A C 1
ATOM 1551 O O . PHE A 1 184 ? 40.183 8.216 -45.321 1.00 87.25 184 PHE A O 1
ATOM 1558 N N . SER A 1 185 ? 40.543 6.191 -46.216 1.00 90.19 185 SER A N 1
ATOM 1559 C CA . SER A 1 185 ? 41.940 6.102 -45.771 1.00 90.19 185 SER A CA 1
ATOM 1560 C C . SER A 1 185 ? 42.820 7.200 -46.380 1.00 90.19 185 SER A C 1
ATOM 1562 O O . SER A 1 185 ? 43.656 7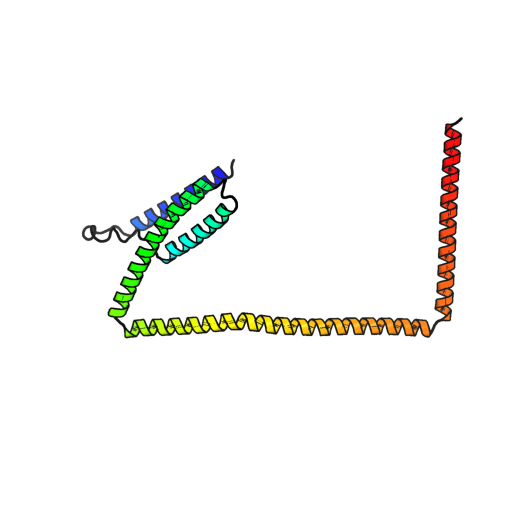.775 -45.684 1.00 90.19 185 SER A O 1
ATOM 1564 N N . GLU A 1 186 ? 42.611 7.539 -47.653 1.00 90.75 186 GLU A N 1
ATOM 1565 C CA . GLU A 1 186 ? 43.314 8.641 -48.321 1.00 90.75 186 GLU A CA 1
ATOM 1566 C C . GLU A 1 186 ? 42.977 10.005 -47.701 1.00 90.75 186 GLU A C 1
ATOM 1568 O O . GLU A 1 186 ? 43.870 10.827 -47.487 1.00 90.75 186 GLU A O 1
ATOM 1573 N N . LEU A 1 187 ? 41.706 10.248 -47.372 1.00 90.12 187 LEU A N 1
ATOM 1574 C CA . LEU A 1 187 ? 41.277 11.479 -46.704 1.00 90.12 187 LEU A CA 1
ATOM 1575 C C . LEU A 1 187 ? 41.822 11.582 -45.276 1.00 90.12 187 LEU A C 1
ATOM 1577 O O . LEU A 1 187 ? 42.297 12.647 -44.887 1.00 90.12 187 LEU A O 1
ATOM 1581 N N . GLU A 1 188 ? 41.807 10.493 -44.505 1.00 88.25 188 GLU A N 1
ATOM 1582 C CA . GLU A 1 188 ? 42.406 10.467 -43.167 1.00 88.25 188 GLU A CA 1
ATOM 1583 C C . GLU A 1 188 ? 43.912 10.742 -43.205 1.00 88.25 188 GLU A C 1
ATOM 1585 O O . GLU A 1 188 ? 44.428 11.469 -42.353 1.00 88.25 188 GLU A O 1
ATOM 1590 N N . ALA A 1 189 ? 44.623 10.185 -44.190 1.00 88.94 189 ALA A N 1
ATOM 1591 C CA . ALA A 1 189 ? 46.049 10.428 -44.374 1.00 88.94 189 ALA A CA 1
ATOM 1592 C C . ALA A 1 189 ? 46.330 11.904 -44.693 1.00 88.94 189 ALA A C 1
ATOM 1594 O O . ALA A 1 189 ? 47.183 12.513 -44.046 1.00 88.94 189 ALA A O 1
ATOM 1595 N N . ARG A 1 190 ? 45.560 12.502 -45.613 1.00 90.50 190 ARG A N 1
ATOM 1596 C CA . ARG A 1 190 ? 45.657 13.936 -45.933 1.00 90.50 190 ARG A CA 1
ATOM 1597 C C . ARG A 1 190 ? 45.384 14.810 -44.715 1.00 90.50 190 ARG A C 1
ATOM 1599 O O . ARG A 1 190 ? 46.136 15.737 -44.448 1.00 90.50 190 ARG A O 1
ATOM 1606 N N . LEU A 1 191 ? 44.359 14.484 -43.932 1.00 89.06 191 LEU A N 1
ATOM 1607 C CA . LEU A 1 191 ? 43.992 15.268 -42.755 1.00 89.06 191 LEU A CA 1
ATOM 1608 C C . LEU A 1 191 ? 45.054 15.186 -41.645 1.00 89.06 191 LEU A C 1
ATOM 1610 O O . LEU A 1 191 ? 45.336 16.182 -40.980 1.00 89.06 191 LEU A O 1
ATOM 1614 N N . LYS A 1 192 ? 45.679 14.016 -41.452 1.00 89.56 192 LYS A N 1
ATOM 1615 C CA . LYS A 1 192 ? 46.824 13.863 -40.538 1.00 89.56 192 LYS A CA 1
ATOM 1616 C C . LYS A 1 192 ? 48.025 14.677 -41.003 1.00 89.56 192 LYS A C 1
ATOM 1618 O O . LYS A 1 192 ? 48.638 15.352 -40.181 1.00 89.56 192 LYS A O 1
ATOM 1623 N N . GLN A 1 193 ? 48.315 14.647 -42.300 1.00 88.62 193 GLN A N 1
ATOM 1624 C CA . GLN A 1 193 ? 49.400 15.422 -42.885 1.00 88.62 193 GLN A CA 1
ATOM 1625 C C . GLN A 1 193 ? 49.164 16.931 -42.711 1.00 88.62 193 GLN A C 1
ATOM 1627 O O . GLN A 1 193 ? 50.033 17.627 -42.195 1.00 88.62 193 GLN A O 1
ATOM 1632 N N . GLU A 1 194 ? 47.961 17.429 -43.007 1.00 87.31 194 GLU A N 1
ATOM 1633 C CA . GLU A 1 194 ? 47.599 18.835 -42.779 1.00 87.31 194 GLU A CA 1
ATOM 1634 C C . GLU A 1 194 ? 47.704 19.242 -41.299 1.00 87.31 194 GLU A C 1
ATOM 1636 O O . GLU A 1 194 ? 48.103 20.363 -40.977 1.00 87.31 194 GLU A O 1
ATOM 1641 N N . LEU A 1 195 ? 47.352 18.349 -40.367 1.00 86.06 195 LEU A N 1
ATOM 1642 C CA . LEU A 1 195 ? 47.500 18.599 -38.930 1.00 86.06 195 LEU A CA 1
ATOM 1643 C C . LEU A 1 195 ? 48.969 18.648 -38.492 1.00 86.06 195 LEU A C 1
ATOM 1645 O O . LEU A 1 195 ? 49.320 19.455 -37.628 1.00 86.06 195 LEU A O 1
ATOM 1649 N N . GLU A 1 196 ? 49.832 17.810 -39.062 1.00 85.62 196 GLU A N 1
ATOM 1650 C CA . GLU A 1 196 ? 51.273 17.858 -38.809 1.00 85.62 196 GLU A CA 1
ATOM 1651 C C . GLU A 1 196 ? 51.913 19.116 -39.400 1.00 85.62 196 GLU A C 1
ATOM 1653 O O . GLU A 1 196 ? 52.685 19.782 -38.709 1.00 85.62 196 GLU A O 1
ATOM 1658 N N . GLU A 1 197 ? 51.534 19.502 -40.617 1.00 83.06 197 GLU A N 1
ATOM 1659 C CA . GLU A 1 197 ? 51.973 20.740 -41.267 1.00 83.06 197 GLU A CA 1
ATOM 1660 C C . GLU A 1 197 ? 51.541 21.984 -40.476 1.00 83.06 197 GLU A C 1
ATOM 1662 O O . GLU A 1 197 ? 52.336 22.900 -40.258 1.00 83.06 197 GLU A O 1
ATOM 1667 N N . LYS A 1 198 ? 50.316 22.007 -39.938 1.00 83.88 198 LYS A N 1
ATOM 1668 C CA . LYS A 1 198 ? 49.874 23.089 -39.041 1.00 83.88 198 LYS A CA 1
ATOM 1669 C C . LYS A 1 198 ? 50.678 23.126 -37.740 1.00 83.88 198 LYS A C 1
ATOM 1671 O O . LYS A 1 198 ? 51.098 24.200 -37.313 1.00 83.88 198 LYS A O 1
ATOM 1676 N N . ARG A 1 199 ? 50.963 21.969 -37.132 1.00 79.12 199 ARG A N 1
ATOM 1677 C CA . ARG A 1 199 ? 51.777 21.880 -35.904 1.00 79.12 199 ARG A CA 1
ATOM 1678 C C . ARG A 1 199 ? 53.221 22.331 -36.116 1.00 79.12 199 ARG A C 1
ATOM 1680 O O . ARG A 1 199 ? 53.812 22.917 -35.209 1.00 79.12 199 ARG A O 1
ATOM 1687 N N . THR A 1 200 ? 53.822 22.044 -37.268 1.00 76.88 200 THR A N 1
ATOM 1688 C CA . THR A 1 200 ? 55.188 22.495 -37.581 1.00 76.88 200 THR A CA 1
ATOM 1689 C C . THR A 1 200 ? 55.228 23.991 -37.884 1.00 76.88 200 THR A C 1
ATOM 1691 O O . THR A 1 200 ? 56.126 24.672 -37.389 1.00 76.88 200 THR A O 1
ATOM 1694 N N . GLN A 1 201 ? 54.224 24.528 -38.585 1.00 75.94 201 GLN A N 1
ATOM 1695 C CA . GLN A 1 201 ? 54.081 25.970 -38.812 1.00 75.94 201 GLN A CA 1
ATOM 1696 C C . GLN A 1 201 ? 53.870 26.757 -37.511 1.00 75.94 201 GLN A C 1
ATOM 1698 O O . GLN A 1 201 ? 54.469 27.815 -37.336 1.00 75.94 201 GLN A O 1
ATOM 1703 N N . GLU A 1 202 ? 53.069 26.253 -36.569 1.00 72.31 202 GLU A N 1
ATOM 1704 C CA . GLU A 1 202 ? 52.899 26.887 -35.253 1.00 72.31 202 GLU A CA 1
ATOM 1705 C C . GLU A 1 202 ? 54.203 26.901 -34.446 1.00 72.31 202 GLU A C 1
ATOM 1707 O O . GLU A 1 202 ? 54.570 27.940 -33.903 1.00 72.31 202 GLU A O 1
ATOM 1712 N N . LYS A 1 203 ? 54.957 25.791 -34.441 1.00 71.06 203 LYS A N 1
ATOM 1713 C CA . LYS A 1 203 ? 56.276 25.708 -33.786 1.00 71.06 203 LYS A CA 1
ATOM 1714 C C . LYS A 1 203 ? 57.324 26.632 -34.416 1.00 71.06 203 LYS A C 1
ATOM 1716 O O . LYS A 1 203 ? 58.213 27.113 -33.715 1.00 71.06 203 LYS A O 1
ATOM 1721 N N . ALA A 1 204 ? 57.256 26.852 -35.728 1.00 69.62 204 ALA A N 1
ATOM 1722 C CA . ALA A 1 204 ? 58.131 27.792 -36.424 1.00 69.62 204 ALA A CA 1
ATOM 1723 C C . ALA A 1 204 ? 57.798 29.241 -36.036 1.00 69.62 204 ALA A C 1
ATOM 1725 O O . ALA A 1 204 ? 58.695 29.985 -35.649 1.00 69.62 204 ALA A O 1
ATOM 1726 N N . LYS A 1 205 ? 56.506 29.600 -36.011 1.00 68.88 205 LYS A N 1
ATOM 1727 C CA . LYS A 1 205 ? 56.032 30.929 -35.590 1.00 68.88 205 LYS A CA 1
ATOM 1728 C C . LYS A 1 205 ? 56.359 31.253 -34.130 1.00 68.88 205 LYS A C 1
ATOM 1730 O O . LYS A 1 205 ? 56.615 32.409 -33.814 1.00 68.88 205 LYS A O 1
ATOM 1735 N N . THR A 1 206 ? 56.357 30.269 -33.227 1.00 62.53 206 THR A N 1
ATOM 1736 C CA . THR A 1 206 ? 56.786 30.490 -31.833 1.00 62.53 206 THR A CA 1
ATOM 1737 C C . THR A 1 206 ? 58.292 30.728 -31.728 1.00 62.53 206 THR A C 1
ATOM 1739 O O . THR A 1 206 ? 58.698 31.647 -31.033 1.00 62.53 206 THR A O 1
ATOM 1742 N N . LYS A 1 207 ? 59.120 29.985 -32.479 1.00 64.94 207 LYS A N 1
ATOM 1743 C CA . LYS A 1 207 ? 60.579 30.201 -32.499 1.00 64.94 207 LYS A CA 1
ATOM 1744 C C . LYS A 1 207 ? 60.977 31.549 -33.102 1.00 64.94 207 LYS A C 1
ATOM 1746 O O . LYS A 1 207 ? 61.946 32.149 -32.657 1.00 64.94 207 LYS A O 1
ATOM 1751 N N . GLU A 1 208 ? 60.248 32.006 -34.116 1.00 60.28 208 GLU A N 1
ATOM 1752 C CA . GLU A 1 208 ? 60.469 33.309 -34.751 1.00 60.28 208 GLU A CA 1
ATOM 1753 C C . GLU A 1 208 ? 60.141 34.459 -33.784 1.00 60.28 208 GLU A C 1
ATOM 1755 O O . GLU A 1 208 ? 60.952 35.366 -33.618 1.00 60.28 208 GLU A O 1
ATOM 1760 N N . LYS A 1 209 ? 59.033 34.351 -33.037 1.00 60.84 209 LYS A N 1
ATOM 1761 C CA . LYS A 1 209 ? 58.691 35.292 -31.957 1.00 60.84 209 LYS A CA 1
ATOM 1762 C C . LYS A 1 209 ? 59.701 35.284 -30.806 1.00 60.84 209 LYS A C 1
ATOM 1764 O O . LYS A 1 209 ? 60.039 36.346 -30.293 1.00 60.84 209 LYS A O 1
ATOM 1769 N N . ASP A 1 210 ? 60.199 34.112 -30.414 1.00 58.38 210 ASP A N 1
ATOM 1770 C CA . ASP A 1 210 ? 61.209 33.996 -29.354 1.00 58.38 210 ASP A CA 1
ATOM 1771 C C . ASP A 1 210 ? 62.556 34.624 -29.770 1.00 58.38 210 ASP A C 1
ATOM 1773 O O . ASP A 1 210 ? 63.267 35.171 -28.932 1.00 58.38 210 ASP A O 1
ATOM 1777 N N . LEU A 1 211 ? 62.901 34.592 -31.064 1.00 59.44 211 LEU A N 1
ATOM 1778 C CA . LEU A 1 211 ? 64.092 35.253 -31.616 1.00 59.44 211 LEU A CA 1
ATOM 1779 C C . LEU A 1 211 ? 63.930 36.777 -31.742 1.00 59.44 211 LEU A C 1
ATOM 1781 O O . LEU A 1 211 ? 64.911 37.498 -31.560 1.00 59.44 211 LEU A O 1
ATOM 1785 N N . GLU A 1 212 ? 62.722 37.274 -32.024 1.00 57.97 212 GLU A N 1
ATOM 1786 C CA . GLU A 1 212 ? 62.417 38.715 -32.011 1.00 57.97 212 GLU A CA 1
ATOM 1787 C C . GLU A 1 212 ? 62.485 39.322 -30.601 1.00 57.97 212 GLU A C 1
ATOM 1789 O O . GLU A 1 212 ? 62.848 40.483 -30.464 1.00 57.97 212 GLU A O 1
ATOM 1794 N N . LEU A 1 213 ? 62.203 38.542 -29.553 1.00 54.94 213 LEU A N 1
ATOM 1795 C CA . LEU A 1 213 ? 62.272 38.974 -28.148 1.00 54.94 213 LEU A CA 1
ATOM 1796 C C . LEU A 1 213 ? 63.701 39.087 -27.579 1.00 54.94 213 LEU A C 1
ATOM 1798 O O . LEU A 1 213 ? 63.874 39.622 -26.486 1.00 54.94 213 LEU A O 1
ATOM 1802 N N . ILE A 1 214 ? 64.710 38.561 -28.282 1.00 54.59 214 ILE A N 1
ATOM 1803 C CA . ILE A 1 214 ? 66.124 38.547 -27.852 1.00 54.59 214 ILE A CA 1
ATOM 1804 C C . ILE A 1 214 ? 66.966 39.603 -28.612 1.00 54.59 214 ILE A C 1
ATOM 1806 O O . ILE A 1 214 ? 68.145 39.788 -28.306 1.00 54.59 214 ILE A O 1
ATOM 1810 N N . ARG A 1 215 ? 66.380 40.323 -29.580 1.00 45.00 215 ARG A N 1
ATOM 1811 C CA . ARG A 1 215 ? 66.989 41.490 -30.248 1.00 45.00 215 ARG A CA 1
ATOM 1812 C C . ARG A 1 215 ? 66.526 42.799 -29.626 1.00 45.00 215 ARG A C 1
ATOM 1814 O O . ARG A 1 215 ? 67.366 43.724 -29.603 1.00 45.00 215 ARG A O 1
#